Protein AF-A0A4U6X1Z4-F1 (afdb_monomer_lite)

InterPro domains:
  IPR036866 Ribonuclease Z/Hydroxyacylglutathione hydrolase-like [G3DSA:3.60.15.10] (1-78)
  IPR036866 Ribonuclease Z/Hydroxyacylglutathione hydrolase-like [G3DSA:3.60.15.10] (97-188)
  IPR036866 Ribonuclease Z/Hydroxyacylglutathione hydrolase-like [SSF56281] (19-186)
  IPR051682 Mitochondrial Persulfide Dioxygenase [PTHR43084] (18-61)

Organism: NCBI:txid1306861

Secondary structure (DSSP, 8-state):
-BS-EE--BTTTTB---HHHHHHHHHHHHTT----EEEESS--SSSEE-HHHHHHHHHHHTTT---EEEETTHHHHHHHHTTTSHHHHHHHHT--TT--SS-EE-S---PPTTPPP-SEE-HHHHHHH-TTTTT-SSHHHHHHHHHHHHHTPPPPTTHHHHHHHHTTTTPPPPP-TTS------PPPP-SS--

pLDDT: mean 80.32, std 16.89, range [33.34, 96.69]

Radius of gyration: 20.0 Å; chains: 1; bounding box: 52×50×50 Å

Sequence (193 aa):
MLDSVLDFDPAASAIPKQTGDDLLEVIWKMGYRVVSILETHVHADHLTAAKYLQSRLREAQAGATLDICIGGRIKLLFICRRATLLAIWANVFAGDSLFDHDDRTGHNYPPAGRGPVAATDIARQKTENKHLAQSATEDDFVKWREGRGSGLGEPRFMHWALQFNIRAGNMLGLNKNRHRLLHVPVRISGATW

Structure (mmCIF, N/CA/C/O backbone):
data_AF-A0A4U6X1Z4-F1
#
_entry.id   AF-A0A4U6X1Z4-F1
#
loop_
_atom_site.group_PDB
_atom_site.id
_atom_site.type_symbol
_atom_site.label_atom_id
_atom_site.label_alt_id
_atom_site.label_comp_id
_atom_site.label_asym_id
_atom_site.label_entity_id
_atom_site.label_seq_id
_atom_site.pdbx_PDB_ins_code
_atom_site.Cartn_x
_atom_site.Cartn_y
_atom_site.Cartn_z
_atom_site.occupancy
_atom_site.B_iso_or_equiv
_atom_site.auth_seq_id
_atom_site.auth_comp_id
_atom_site.auth_asym_id
_atom_site.auth_atom_id
_atom_site.pdbx_PDB_model_num
ATOM 1 N N . MET A 1 1 ? 3.771 8.778 6.659 1.00 84.19 1 MET A N 1
ATOM 2 C CA . MET A 1 1 ? 3.978 7.356 6.294 1.00 84.19 1 MET A CA 1
ATOM 3 C C . MET A 1 1 ? 3.763 7.200 4.802 1.00 84.19 1 MET A C 1
ATOM 5 O O . MET A 1 1 ? 3.009 8.003 4.264 1.00 84.19 1 MET A O 1
ATOM 9 N N . LEU A 1 2 ? 4.426 6.235 4.165 1.00 85.50 2 LEU A N 1
ATOM 10 C CA . LEU A 1 2 ? 4.375 5.996 2.719 1.00 85.50 2 LEU A CA 1
ATOM 11 C C . LEU A 1 2 ? 4.106 4.505 2.453 1.00 85.50 2 LEU A C 1
ATOM 13 O O . LEU A 1 2 ? 4.717 3.695 3.147 1.00 85.50 2 LEU A O 1
ATOM 17 N N . ASP A 1 3 ? 3.225 4.182 1.501 1.00 88.00 3 ASP A N 1
ATOM 18 C CA . ASP A 1 3 ? 2.965 2.835 0.944 1.00 88.00 3 ASP A CA 1
ATOM 19 C C . ASP A 1 3 ? 2.883 1.722 2.001 1.00 88.00 3 ASP A C 1
ATOM 21 O O . ASP A 1 3 ? 3.604 0.726 1.980 1.00 88.00 3 ASP A O 1
ATOM 25 N N . SER A 1 4 ? 2.028 1.937 3.001 1.00 93.31 4 SER A N 1
ATOM 26 C CA . SER A 1 4 ? 1.891 1.010 4.126 1.00 93.31 4 SER A CA 1
ATOM 27 C C . SER A 1 4 ? 1.131 -0.257 3.734 1.00 93.31 4 SER A C 1
ATOM 29 O O . SER A 1 4 ? 0.091 -0.167 3.086 1.00 93.31 4 SER A O 1
ATOM 31 N N . VAL A 1 5 ? 1.578 -1.421 4.209 1.00 94.56 5 VAL A N 1
ATOM 32 C CA . VAL A 1 5 ? 1.016 -2.730 3.840 1.00 94.56 5 VAL A CA 1
ATOM 33 C C . VAL A 1 5 ? 0.134 -3.301 4.948 1.00 94.56 5 VAL A C 1
ATOM 35 O O . VAL A 1 5 ? 0.478 -3.240 6.128 1.00 94.56 5 VAL A O 1
ATOM 38 N N . LEU A 1 6 ? -0.999 -3.879 4.553 1.00 94.44 6 LEU A N 1
ATOM 39 C CA . LEU A 1 6 ? -1.864 -4.712 5.379 1.00 94.44 6 LEU A CA 1
ATOM 40 C C . LEU A 1 6 ? -1.814 -6.157 4.877 1.00 94.44 6 LEU A C 1
ATOM 42 O O . LEU A 1 6 ? -1.870 -6.404 3.670 1.00 94.44 6 LEU A O 1
ATOM 46 N N . ASP A 1 7 ? -1.740 -7.104 5.808 1.00 94.69 7 ASP A N 1
ATOM 47 C CA . ASP A 1 7 ? -1.660 -8.523 5.475 1.00 94.69 7 ASP A CA 1
ATOM 48 C C . ASP A 1 7 ? -2.971 -9.018 4.857 1.00 94.69 7 ASP A C 1
ATOM 50 O O . ASP A 1 7 ? -4.066 -8.619 5.262 1.00 94.69 7 ASP A O 1
ATOM 54 N N . PHE A 1 8 ? -2.872 -9.937 3.897 1.00 93.88 8 PHE A N 1
ATOM 55 C CA . PHE A 1 8 ? -4.036 -10.567 3.289 1.00 93.88 8 PHE A CA 1
ATOM 56 C C . PHE A 1 8 ? -3.771 -12.038 2.992 1.00 93.88 8 PHE A C 1
ATOM 58 O O . PHE A 1 8 ? -2.839 -12.376 2.261 1.00 93.88 8 PHE A O 1
ATOM 65 N N . ASP A 1 9 ? -4.628 -12.901 3.534 1.00 93.56 9 ASP A N 1
ATOM 66 C CA . ASP A 1 9 ? -4.646 -14.328 3.238 1.00 93.56 9 ASP A CA 1
ATOM 67 C C . ASP A 1 9 ? -5.936 -14.676 2.474 1.00 93.56 9 ASP A C 1
ATOM 69 O O . ASP A 1 9 ? -7.012 -14.775 3.080 1.00 93.56 9 ASP A O 1
ATOM 73 N N . PRO A 1 10 ? -5.852 -14.882 1.144 1.00 90.38 10 PRO A N 1
ATOM 74 C CA . PRO A 1 10 ? -7.001 -15.287 0.344 1.00 90.38 10 PRO A CA 1
ATOM 75 C C . PRO A 1 10 ? -7.553 -16.665 0.727 1.00 90.38 10 PRO A C 1
ATOM 77 O O . PRO A 1 10 ? -8.751 -16.890 0.570 1.00 90.38 10 PRO A O 1
ATOM 80 N N . ALA A 1 11 ? -6.714 -17.585 1.216 1.00 91.50 11 ALA A N 1
ATOM 81 C CA . ALA A 1 11 ? -7.135 -18.942 1.560 1.00 91.50 11 ALA A CA 1
ATOM 82 C C . ALA A 1 11 ? -7.954 -18.952 2.855 1.00 91.50 11 ALA A C 1
ATOM 84 O O . ALA A 1 11 ? -8.993 -19.606 2.926 1.00 91.50 11 ALA A O 1
ATOM 85 N N . ALA A 1 12 ? -7.535 -18.166 3.848 1.00 93.12 12 ALA A N 1
ATOM 86 C CA . ALA A 1 12 ? -8.279 -17.984 5.093 1.00 93.12 12 ALA A CA 1
ATOM 87 C C . ALA A 1 12 ? -9.392 -16.922 4.998 1.00 93.12 12 ALA A C 1
ATOM 89 O O . ALA A 1 12 ? -10.147 -16.742 5.953 1.00 93.12 12 ALA A O 1
ATOM 90 N N . SER A 1 13 ? -9.496 -16.195 3.876 1.00 90.06 13 SER A N 1
ATOM 91 C CA . SER A 1 13 ? -10.362 -15.010 3.740 1.00 90.06 13 SER A CA 1
ATOM 92 C C . SER A 1 13 ? -10.152 -13.998 4.875 1.00 90.06 13 SER A C 1
ATOM 94 O O . SER A 1 13 ? -11.100 -13.404 5.395 1.00 90.06 13 SER A O 1
ATOM 96 N N . ALA A 1 14 ? -8.894 -13.816 5.276 1.00 92.44 14 ALA A N 1
ATOM 97 C CA . ALA A 1 14 ? -8.515 -13.048 6.450 1.00 92.44 14 ALA A CA 1
ATOM 98 C C . ALA A 1 14 ? -7.651 -11.841 6.077 1.00 92.44 14 ALA A C 1
ATOM 100 O O . ALA A 1 14 ? -6.864 -11.874 5.133 1.00 92.44 14 ALA A O 1
ATOM 101 N N . ILE A 1 15 ? -7.781 -10.781 6.874 1.00 93.50 15 ILE A N 1
ATOM 102 C CA . ILE A 1 15 ? -6.936 -9.584 6.810 1.00 93.50 15 ILE A CA 1
ATOM 103 C C . ILE A 1 15 ? -6.265 -9.432 8.184 1.00 93.50 15 ILE A C 1
ATOM 105 O O . ILE A 1 15 ? -6.808 -8.740 9.068 1.00 93.50 15 ILE A O 1
ATOM 109 N N . PRO A 1 16 ? -5.157 -10.158 8.430 1.00 95.56 16 PRO A N 1
ATOM 110 C CA . PRO A 1 16 ? -4.351 -9.959 9.625 1.00 95.56 16 PRO A CA 1
ATOM 111 C C . PRO A 1 16 ? -3.843 -8.514 9.706 1.00 95.56 16 PRO A C 1
ATOM 113 O O . PRO A 1 16 ? -3.826 -7.774 8.723 1.00 95.56 16 PRO A O 1
ATOM 116 N N . LYS A 1 17 ? -3.499 -8.085 10.918 1.00 95.00 17 LYS A N 1
ATOM 117 C CA . LYS A 1 17 ? -3.073 -6.706 11.200 1.00 95.00 17 LYS A CA 1
ATOM 118 C C . LYS A 1 17 ? -1.603 -6.605 11.602 1.00 95.00 17 LYS A C 1
ATOM 120 O O . LYS A 1 17 ? -1.151 -5.498 11.862 1.00 95.00 17 LYS A O 1
ATOM 125 N N . GLN A 1 18 ? -0.872 -7.720 11.590 1.00 95.75 18 GLN A N 1
ATOM 126 C CA . GLN A 1 18 ? 0.464 -7.824 12.170 1.00 95.75 18 GLN A CA 1
ATOM 127 C C . GLN A 1 18 ? 1.429 -6.808 11.557 1.00 95.75 18 GLN A C 1
ATOM 129 O O . GLN A 1 18 ? 1.979 -5.995 12.286 1.00 95.75 18 GLN A O 1
ATOM 134 N N . THR A 1 19 ? 1.538 -6.751 10.227 1.00 94.38 19 THR A N 1
ATOM 135 C CA . THR A 1 19 ? 2.434 -5.793 9.554 1.00 94.38 19 THR A CA 1
ATOM 136 C C . THR A 1 19 ? 2.070 -4.336 9.876 1.00 94.38 19 THR A C 1
ATOM 138 O O . THR A 1 19 ? 2.939 -3.473 10.021 1.00 94.38 19 THR A O 1
ATOM 141 N N . GLY A 1 20 ? 0.775 -4.040 10.023 1.00 94.50 20 GLY A N 1
ATOM 142 C CA . GLY A 1 20 ? 0.306 -2.717 10.432 1.00 94.50 20 GLY A CA 1
ATOM 143 C C . GLY A 1 20 ? 0.626 -2.399 11.895 1.00 94.50 20 GLY A C 1
ATOM 144 O O . GLY A 1 20 ? 0.958 -1.257 12.212 1.00 94.50 20 GLY A O 1
ATOM 145 N N . ASP A 1 21 ? 0.540 -3.397 12.772 1.00 96.31 21 ASP A N 1
ATOM 146 C CA . ASP A 1 21 ? 0.850 -3.284 14.198 1.00 96.31 21 ASP A CA 1
ATOM 147 C C . ASP A 1 21 ? 2.350 -3.108 14.441 1.00 96.31 21 ASP A C 1
ATOM 149 O O . ASP A 1 21 ? 2.733 -2.209 15.188 1.00 96.31 21 ASP A O 1
ATOM 153 N N . ASP A 1 22 ? 3.196 -3.855 13.732 1.00 96.12 22 ASP A N 1
ATOM 154 C CA . ASP A 1 22 ? 4.656 -3.724 13.792 1.00 96.12 22 ASP A CA 1
ATOM 155 C C . ASP A 1 22 ? 5.092 -2.291 13.431 1.00 96.12 22 ASP A C 1
ATOM 157 O O . ASP A 1 22 ? 5.972 -1.689 14.051 1.00 96.12 22 ASP A O 1
ATOM 161 N N . LEU A 1 23 ? 4.424 -1.691 12.443 1.00 94.19 23 LEU A N 1
ATOM 162 C CA . LEU A 1 23 ? 4.692 -0.320 12.027 1.00 94.19 23 LEU A CA 1
ATOM 163 C C . LEU A 1 23 ? 4.242 0.713 13.074 1.00 94.19 23 LEU A C 1
ATOM 165 O O . LEU A 1 23 ? 4.932 1.715 13.285 1.00 94.19 23 LEU A O 1
ATOM 169 N N . LEU A 1 24 ? 3.113 0.476 13.749 1.00 95.00 24 LEU A N 1
ATOM 170 C CA . LEU A 1 24 ? 2.674 1.295 14.884 1.00 95.00 24 LEU A CA 1
ATOM 171 C C . LEU A 1 24 ? 3.643 1.185 16.062 1.00 95.00 24 LEU A C 1
ATOM 173 O O . LEU A 1 24 ? 3.958 2.204 16.676 1.00 95.00 24 LEU A O 1
ATOM 177 N N . GLU A 1 25 ? 4.165 -0.010 16.337 1.00 95.75 25 GLU A N 1
ATOM 178 C CA . GLU A 1 25 ? 5.156 -0.230 17.388 1.00 95.75 25 GLU A CA 1
ATOM 179 C C . GLU A 1 25 ? 6.412 0.609 17.144 1.00 95.75 25 GLU A C 1
ATOM 181 O O . GLU A 1 25 ? 6.871 1.308 18.049 1.00 95.75 25 GLU A O 1
ATOM 186 N N . VAL A 1 26 ? 6.927 0.626 15.910 1.00 94.25 26 VAL A N 1
ATOM 187 C CA . VAL A 1 26 ? 8.063 1.484 15.541 1.00 94.25 26 VAL A CA 1
ATOM 188 C C . VAL A 1 26 ? 7.739 2.960 15.776 1.00 94.25 26 VAL A C 1
ATOM 190 O O . VAL A 1 26 ? 8.551 3.679 16.358 1.00 94.25 26 VAL A O 1
ATOM 193 N N . ILE A 1 27 ? 6.556 3.422 15.361 1.00 92.12 27 ILE A N 1
ATOM 194 C CA . ILE A 1 27 ? 6.124 4.817 15.547 1.00 92.12 27 ILE A CA 1
ATOM 195 C C . ILE A 1 27 ? 6.109 5.188 17.032 1.00 92.12 27 ILE A C 1
ATOM 197 O O . ILE A 1 27 ? 6.646 6.232 17.406 1.00 92.12 27 ILE A O 1
ATOM 201 N N . TRP A 1 28 ? 5.529 4.338 17.879 1.00 93.00 28 TRP A N 1
ATOM 202 C CA . TRP A 1 28 ? 5.437 4.583 19.316 1.00 93.00 28 TRP A CA 1
ATOM 203 C C . TRP A 1 28 ? 6.798 4.519 19.999 1.00 93.00 28 TRP A C 1
ATOM 205 O O . TRP A 1 28 ? 7.141 5.429 20.752 1.00 93.00 28 TRP A O 1
ATOM 215 N N . LYS A 1 29 ? 7.601 3.496 19.694 1.00 95.06 29 LYS A N 1
ATOM 216 C CA . LYS A 1 29 ? 8.941 3.307 20.260 1.00 95.06 29 LYS A CA 1
ATOM 217 C C . LYS A 1 29 ? 9.864 4.481 19.953 1.00 95.06 29 LYS A C 1
ATOM 219 O O . LYS A 1 29 ? 10.665 4.869 20.797 1.00 95.06 29 LYS A O 1
ATOM 224 N N . MET A 1 30 ? 9.742 5.052 18.758 1.00 93.69 30 MET A N 1
ATOM 225 C CA . MET A 1 30 ? 10.545 6.198 18.332 1.00 93.69 30 MET A CA 1
ATOM 226 C C . MET A 1 30 ? 9.933 7.553 18.724 1.00 93.69 30 MET A C 1
ATOM 228 O O . MET A 1 30 ? 10.531 8.592 18.450 1.00 93.69 30 MET A O 1
ATOM 232 N N . GLY A 1 31 ? 8.744 7.573 19.338 1.00 90.56 31 GLY A N 1
ATOM 233 C CA . GLY A 1 31 ? 8.047 8.808 19.706 1.00 90.56 31 GLY A CA 1
ATOM 234 C C . GLY A 1 31 ? 7.634 9.660 18.501 1.00 90.56 31 GLY A C 1
ATOM 235 O O . GLY A 1 31 ? 7.547 10.886 18.600 1.00 90.56 31 GLY A O 1
ATOM 236 N N . TYR A 1 32 ? 7.411 9.042 17.339 1.00 90.38 32 TYR A N 1
ATOM 237 C CA . TYR A 1 32 ? 7.075 9.768 16.121 1.00 90.38 32 TYR A CA 1
ATOM 238 C C . TYR A 1 32 ? 5.622 10.224 16.116 1.00 90.38 32 TYR A C 1
ATOM 240 O O . TYR A 1 32 ? 4.695 9.457 16.368 1.00 90.38 32 TYR A O 1
ATOM 248 N N . ARG A 1 33 ? 5.416 11.484 15.723 1.00 90.12 33 ARG A N 1
ATOM 249 C CA . ARG A 1 33 ? 4.089 12.012 15.415 1.00 90.12 33 ARG A CA 1
ATOM 250 C C . ARG A 1 33 ? 3.837 11.922 13.919 1.00 90.12 33 ARG A C 1
ATOM 252 O O . ARG A 1 33 ? 4.435 12.656 13.130 1.00 90.12 33 ARG A O 1
ATOM 259 N N . VAL A 1 34 ? 2.911 11.059 13.522 1.00 90.31 34 VAL A N 1
ATOM 260 C CA . VAL A 1 34 ? 2.486 10.958 12.126 1.00 90.31 34 VAL A CA 1
ATOM 261 C C . VAL A 1 34 ? 1.571 12.135 11.804 1.00 90.31 34 VAL A C 1
ATOM 263 O O . VAL A 1 34 ? 0.624 12.421 12.535 1.00 90.31 34 VAL A O 1
ATOM 266 N N . VAL A 1 35 ? 1.857 12.829 10.703 1.00 88.69 35 VAL A N 1
ATOM 267 C CA . VAL A 1 35 ? 1.080 13.997 10.243 1.00 88.69 35 VAL A CA 1
ATOM 268 C C . VAL A 1 35 ? 0.284 13.732 8.967 1.00 88.69 35 VAL A C 1
ATOM 270 O O . VAL A 1 35 ? -0.671 14.450 8.683 1.00 88.69 35 VAL A O 1
ATOM 273 N N . SER A 1 36 ? 0.669 12.708 8.205 1.00 87.56 36 SER A N 1
ATOM 274 C CA . SER A 1 36 ? 0.038 12.317 6.945 1.00 87.56 36 SER A CA 1
ATOM 275 C C . SER A 1 36 ? 0.332 10.855 6.601 1.00 87.56 36 SER A C 1
ATOM 277 O O . SER A 1 36 ? 1.367 10.291 6.991 1.00 87.56 36 SER A O 1
ATOM 279 N N . ILE A 1 37 ? -0.585 10.255 5.845 1.00 90.69 37 ILE A N 1
ATOM 280 C CA . ILE A 1 37 ? -0.455 8.923 5.253 1.00 90.69 37 ILE A CA 1
ATOM 281 C C . ILE A 1 37 ? -0.516 9.095 3.734 1.00 90.69 37 ILE A C 1
ATOM 283 O O . ILE A 1 37 ? -1.457 9.687 3.205 1.00 90.69 37 ILE A O 1
ATOM 287 N N . LEU A 1 38 ? 0.522 8.642 3.043 1.00 87.94 38 LEU A N 1
ATOM 288 C CA . LEU A 1 38 ? 0.726 8.863 1.618 1.00 87.94 38 LEU A CA 1
ATOM 289 C C . LEU A 1 38 ? 0.796 7.509 0.908 1.00 87.94 38 LEU A C 1
ATOM 291 O O . LEU A 1 38 ? 1.489 6.611 1.366 1.00 87.94 38 LEU A O 1
ATOM 295 N N . GLU A 1 39 ? 0.104 7.396 -0.214 1.00 85.44 39 GLU A N 1
ATOM 296 C CA . GLU A 1 39 ? 0.114 6.243 -1.110 1.00 85.44 39 GLU A CA 1
ATOM 297 C C . GLU A 1 39 ? 0.578 6.732 -2.482 1.00 85.44 39 GLU A C 1
ATOM 299 O O . GLU A 1 39 ? -0.081 7.571 -3.109 1.00 85.44 39 GLU A O 1
ATOM 304 N N . THR A 1 40 ? 1.731 6.263 -2.949 1.00 81.69 40 THR A N 1
ATOM 305 C CA . THR A 1 40 ? 2.339 6.709 -4.211 1.00 81.69 40 THR A CA 1
ATOM 306 C C . THR A 1 40 ? 1.403 6.476 -5.391 1.00 81.69 40 THR A C 1
ATOM 308 O O . THR A 1 40 ? 1.328 7.307 -6.296 1.00 81.69 40 THR A O 1
ATOM 311 N N . HIS A 1 41 ? 0.633 5.390 -5.354 1.00 84.38 41 HIS A N 1
ATOM 312 C CA . HIS A 1 41 ? -0.388 5.040 -6.330 1.00 84.38 41 HIS A CA 1
ATOM 313 C C . HIS A 1 41 ? -1.423 4.084 -5.717 1.00 84.38 41 HIS A C 1
ATOM 315 O O . HIS A 1 41 ? -1.381 3.764 -4.532 1.00 84.38 41 HIS A O 1
ATOM 321 N N . VAL A 1 42 ? -2.404 3.661 -6.516 1.00 89.25 42 VAL A N 1
ATOM 322 C CA . VAL A 1 42 ? -3.298 2.566 -6.124 1.00 89.25 42 VAL A CA 1
ATOM 323 C C . VAL A 1 42 ? -2.568 1.252 -6.386 1.00 89.25 42 VAL A C 1
ATOM 325 O O . VAL A 1 42 ? -2.403 0.867 -7.542 1.00 89.25 42 VAL A O 1
ATOM 328 N N . HIS A 1 43 ? -2.156 0.572 -5.320 1.00 91.31 43 HIS A N 1
ATOM 329 C CA . HIS A 1 43 ? -1.418 -0.689 -5.416 1.00 91.31 43 HIS A CA 1
ATOM 330 C C . HIS A 1 43 ? -2.308 -1.833 -5.914 1.00 91.31 43 HIS A C 1
ATOM 332 O O . HIS A 1 43 ? -3.483 -1.928 -5.542 1.00 91.31 43 HIS A O 1
ATOM 338 N N . ALA A 1 44 ? -1.751 -2.709 -6.749 1.00 90.62 44 ALA A N 1
ATOM 339 C CA . ALA A 1 44 ? -2.427 -3.897 -7.290 1.00 90.62 44 ALA A CA 1
ATOM 340 C C . ALA A 1 44 ? -1.882 -5.207 -6.692 1.00 90.62 44 ALA A C 1
ATOM 342 O O . ALA A 1 44 ? -2.393 -6.294 -6.939 1.00 90.62 44 ALA A O 1
ATOM 343 N N . ASP A 1 45 ? -0.821 -5.116 -5.914 1.00 90.50 45 ASP A N 1
ATOM 344 C CA . ASP A 1 45 ? 0.004 -6.225 -5.456 1.00 90.50 45 ASP A CA 1
ATOM 345 C C . ASP A 1 45 ? -0.095 -6.446 -3.940 1.00 90.50 45 ASP A C 1
ATOM 347 O O . ASP A 1 45 ? 0.318 -7.500 -3.473 1.00 90.50 45 ASP A O 1
ATOM 351 N N . HIS A 1 46 ? -0.679 -5.510 -3.185 1.00 93.38 46 HIS A N 1
ATOM 352 C CA . HIS A 1 46 ? -0.930 -5.625 -1.746 1.00 93.38 46 HIS A CA 1
ATOM 353 C C . HIS A 1 46 ? -2.132 -4.773 -1.311 1.00 93.38 46 HIS A C 1
ATOM 355 O O . HIS A 1 46 ? -2.605 -3.919 -2.060 1.00 93.38 46 HIS A O 1
ATOM 361 N N . LEU A 1 47 ? -2.645 -4.988 -0.096 1.00 95.44 47 LEU A N 1
ATOM 362 C CA . LEU A 1 47 ? -3.673 -4.130 0.505 1.00 95.44 47 LEU A CA 1
ATOM 363 C C . LEU A 1 47 ? -3.003 -2.997 1.290 1.00 95.44 47 LEU A C 1
ATOM 365 O O . LEU A 1 47 ? -2.095 -3.253 2.073 1.00 95.44 47 LEU A O 1
ATOM 369 N N . THR A 1 48 ? -3.469 -1.756 1.133 1.00 96.00 48 THR A N 1
ATOM 370 C CA . THR A 1 48 ? -2.948 -0.621 1.915 1.00 96.00 48 THR A CA 1
ATOM 371 C C . THR A 1 48 ? -3.379 -0.682 3.385 1.00 96.00 48 THR A C 1
ATOM 373 O O . THR A 1 48 ? -4.558 -0.848 3.690 1.00 96.00 48 THR A O 1
ATOM 376 N N . ALA A 1 49 ? -2.472 -0.437 4.330 1.00 96.69 49 ALA A N 1
ATOM 377 C CA . ALA A 1 49 ? -2.825 -0.250 5.742 1.00 96.69 49 ALA A CA 1
ATOM 378 C C . ALA A 1 49 ? -3.305 1.175 6.078 1.00 96.69 49 ALA A C 1
ATOM 380 O O . ALA A 1 49 ? -3.608 1.457 7.242 1.00 96.69 49 ALA A O 1
ATOM 381 N N . ALA A 1 50 ? -3.435 2.076 5.097 1.00 95.31 50 ALA A N 1
ATOM 382 C CA . ALA A 1 50 ? -3.672 3.499 5.331 1.00 95.31 50 ALA A CA 1
ATOM 383 C C . ALA A 1 50 ? -4.860 3.782 6.257 1.00 95.31 50 ALA A C 1
ATOM 385 O O . ALA A 1 50 ? -4.738 4.539 7.222 1.00 95.31 50 ALA A O 1
ATOM 386 N N . LYS A 1 51 ? -6.018 3.158 6.003 1.00 95.25 51 LYS A N 1
ATOM 387 C CA . LYS A 1 51 ? -7.211 3.378 6.831 1.00 95.25 51 LYS A CA 1
ATOM 388 C C . LYS A 1 51 ? -7.080 2.784 8.229 1.00 95.25 51 LYS A C 1
ATOM 390 O O . LYS A 1 51 ? -7.543 3.399 9.191 1.00 95.25 51 LYS A O 1
ATOM 395 N N . TYR A 1 52 ? -6.463 1.607 8.330 1.00 95.62 52 TYR A N 1
ATOM 396 C CA . TYR A 1 52 ? -6.200 0.944 9.604 1.00 95.62 52 TYR A CA 1
ATOM 397 C C . TYR A 1 52 ? -5.335 1.841 10.494 1.00 95.62 52 TYR A C 1
ATOM 399 O O . TYR A 1 52 ? -5.759 2.247 11.576 1.00 95.62 52 TYR A O 1
ATOM 407 N N . LEU A 1 53 ? -4.183 2.258 9.971 1.00 95.00 53 LEU A N 1
ATOM 408 C CA . LEU A 1 53 ? -3.242 3.143 10.648 1.00 95.00 53 LEU A CA 1
ATOM 409 C C . LEU A 1 53 ? -3.873 4.492 10.986 1.00 95.00 53 LEU A C 1
ATOM 411 O O . LEU A 1 53 ? -3.705 4.978 12.099 1.00 95.00 53 LEU A O 1
ATOM 415 N N . GLN A 1 54 ? -4.657 5.078 10.074 1.00 94.69 54 GLN A N 1
ATOM 416 C CA . GLN A 1 54 ? -5.377 6.325 10.338 1.00 94.69 54 GLN A CA 1
ATOM 417 C C . GLN A 1 54 ? -6.271 6.212 11.580 1.00 94.69 54 GLN A C 1
ATOM 419 O O . GLN A 1 54 ? -6.305 7.147 12.377 1.00 94.69 54 GLN A O 1
ATOM 424 N N . SER A 1 55 ? -6.994 5.098 11.747 1.00 93.38 55 SER A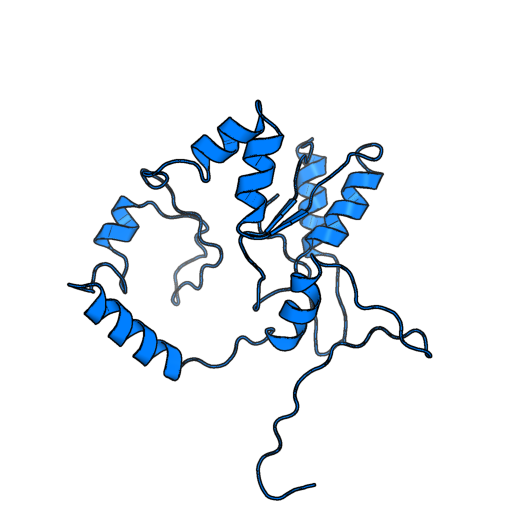 N 1
ATOM 425 C CA . SER A 1 55 ? -7.855 4.878 12.917 1.00 93.38 55 SER A CA 1
ATOM 426 C C . SER A 1 55 ? -7.033 4.799 14.201 1.00 93.38 55 SER A C 1
ATOM 428 O O . SER A 1 55 ? -7.275 5.553 15.141 1.00 93.38 55 SER A O 1
ATOM 430 N N . ARG A 1 56 ? -6.000 3.950 14.208 1.00 94.88 56 ARG A N 1
ATOM 431 C CA . ARG A 1 56 ? -5.151 3.709 15.384 1.00 94.88 56 ARG A CA 1
ATOM 432 C C . ARG A 1 56 ? -4.370 4.954 15.801 1.00 94.88 56 ARG A C 1
ATOM 434 O O . ARG A 1 56 ? -4.286 5.280 16.980 1.00 94.88 56 ARG A O 1
ATOM 441 N N . LEU A 1 57 ? -3.851 5.703 14.833 1.00 93.62 57 LEU A N 1
ATOM 442 C CA . LEU A 1 57 ? -3.137 6.953 15.086 1.00 93.62 57 LEU A CA 1
ATOM 443 C C . LEU A 1 57 ? -4.079 8.084 15.519 1.00 93.62 57 LEU A C 1
ATOM 445 O O . LEU A 1 57 ? -3.660 8.941 16.288 1.00 93.62 57 LEU A O 1
ATOM 449 N N . ARG A 1 58 ? -5.343 8.110 15.073 1.00 92.12 58 ARG A N 1
ATOM 450 C CA . ARG A 1 58 ? -6.341 9.066 15.592 1.00 92.12 58 ARG A CA 1
ATOM 451 C C . ARG A 1 58 ? -6.644 8.813 17.062 1.00 92.12 58 ARG A C 1
ATOM 453 O O . ARG A 1 58 ? -6.720 9.773 17.821 1.00 92.12 58 ARG A O 1
ATOM 460 N N . GLU A 1 59 ? -6.780 7.550 17.452 1.00 90.50 59 GLU A N 1
ATOM 461 C CA . GLU A 1 59 ? -6.956 7.153 18.853 1.00 90.50 59 GLU A CA 1
ATOM 462 C C . GLU A 1 59 ? -5.736 7.558 19.695 1.00 90.50 59 GLU A C 1
ATOM 464 O O . GLU A 1 59 ? -5.888 8.197 20.732 1.00 90.50 59 GLU A O 1
ATOM 469 N N . ALA A 1 60 ? -4.522 7.267 19.215 1.00 89.25 60 ALA A N 1
ATOM 470 C CA . ALA A 1 60 ? -3.286 7.533 19.953 1.00 89.25 60 ALA A CA 1
ATOM 471 C C . ALA A 1 60 ? -2.874 9.019 19.991 1.00 89.25 60 ALA A C 1
ATOM 473 O O . ALA A 1 60 ? -2.287 9.473 20.968 1.00 89.25 60 ALA A O 1
ATOM 474 N N . GLN A 1 61 ? -3.162 9.795 18.941 1.00 90.88 61 GLN A N 1
ATOM 475 C CA . GLN A 1 61 ? -2.735 11.196 18.799 1.00 90.88 61 GLN A CA 1
ATOM 476 C C . GLN A 1 61 ? -3.881 12.193 19.049 1.00 90.88 61 GLN A C 1
ATOM 478 O O . GLN A 1 61 ? -3.991 13.197 18.341 1.00 90.88 61 GLN A O 1
ATOM 483 N N . ALA A 1 62 ? -4.755 11.905 20.020 1.00 84.94 62 ALA A N 1
ATOM 484 C CA . ALA A 1 62 ? -5.827 12.797 20.480 1.00 84.94 62 ALA A CA 1
ATOM 485 C C . ALA A 1 62 ? -6.729 13.358 19.356 1.00 84.94 62 ALA A C 1
ATOM 487 O O . ALA A 1 62 ? -7.058 14.542 19.324 1.00 84.94 62 ALA A O 1
ATOM 488 N N . GLY A 1 63 ? -7.123 12.513 18.400 1.00 75.50 63 GLY A N 1
ATOM 489 C CA . GLY A 1 63 ? -8.058 12.888 17.337 1.00 75.50 63 GLY A CA 1
ATOM 490 C C . GLY A 1 63 ? -7.445 13.671 16.173 1.00 75.50 6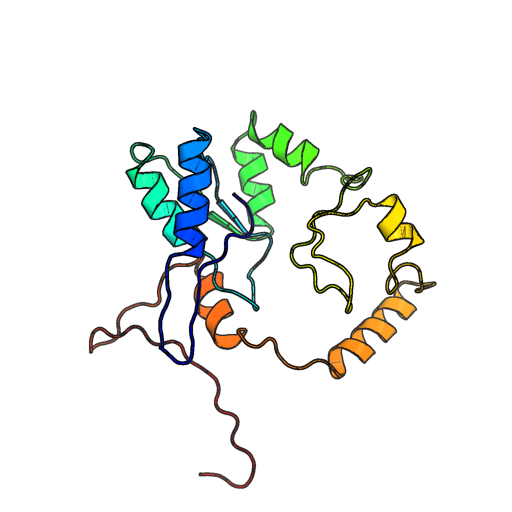3 GLY A C 1
ATOM 491 O O . GLY A 1 63 ? -8.189 14.256 15.386 1.00 75.50 63 GLY A O 1
ATOM 492 N N . ALA A 1 64 ? -6.114 13.669 16.024 1.00 78.50 64 ALA A N 1
ATOM 493 C CA . ALA A 1 64 ? -5.420 14.347 14.929 1.00 78.50 64 ALA A CA 1
ATOM 494 C C . ALA A 1 64 ? -6.052 14.074 13.546 1.00 78.50 64 ALA A C 1
ATOM 496 O O . ALA A 1 64 ? -6.302 12.929 13.153 1.00 78.50 64 ALA A O 1
ATOM 497 N N . THR A 1 65 ? -6.262 15.132 12.760 1.00 82.19 65 THR A N 1
ATOM 498 C CA . THR A 1 65 ? -6.722 15.027 11.372 1.00 82.19 65 THR A CA 1
ATOM 499 C C . THR A 1 65 ? -5.584 14.550 10.471 1.00 82.19 65 THR A C 1
ATOM 501 O O . THR A 1 65 ? -4.771 15.317 9.954 1.00 82.19 65 THR A O 1
ATOM 504 N N . LEU A 1 66 ? -5.522 13.229 10.323 1.00 87.38 66 LEU A N 1
ATOM 505 C CA . LEU A 1 66 ? -4.624 12.537 9.406 1.00 87.38 66 LEU A CA 1
ATOM 506 C C . LEU A 1 66 ? -5.287 12.413 8.038 1.00 87.38 66 LEU A C 1
ATOM 508 O O . LEU A 1 66 ? -6.317 11.742 7.919 1.00 87.38 66 LEU A O 1
ATOM 512 N N . ASP A 1 67 ? -4.681 13.027 7.031 1.00 88.50 67 ASP A N 1
ATOM 513 C CA . ASP A 1 67 ? -5.096 12.911 5.636 1.00 88.50 67 ASP A CA 1
ATOM 514 C C . ASP A 1 67 ? -4.485 11.650 5.005 1.00 88.50 67 ASP A C 1
ATOM 516 O O . ASP A 1 67 ? -3.324 11.322 5.273 1.00 88.50 67 ASP A O 1
ATOM 520 N N . ILE A 1 68 ? -5.275 10.954 4.177 1.00 89.00 68 ILE A N 1
ATOM 521 C CA . ILE A 1 68 ? -4.796 9.879 3.298 1.00 89.00 68 ILE A CA 1
ATOM 522 C C . ILE A 1 68 ? -4.766 10.432 1.875 1.00 89.00 68 ILE A C 1
ATOM 524 O O . ILE A 1 68 ? -5.811 10.792 1.326 1.00 89.00 68 ILE A O 1
ATOM 528 N N . CYS A 1 69 ? -3.580 10.493 1.277 1.00 86.69 69 CYS A N 1
ATOM 529 C CA . CYS A 1 69 ? -3.381 11.013 -0.074 1.00 86.69 69 CYS A CA 1
ATOM 530 C C . CYS A 1 69 ? -2.882 9.921 -1.005 1.00 86.69 69 CYS A C 1
ATOM 532 O O . CYS A 1 69 ? -1.916 9.250 -0.674 1.00 86.69 69 CYS A O 1
ATOM 534 N N . ILE A 1 70 ? -3.501 9.802 -2.180 1.00 82.19 70 ILE A N 1
ATOM 535 C CA . ILE A 1 70 ? -3.131 8.812 -3.196 1.00 82.19 70 ILE A CA 1
ATOM 536 C C . ILE A 1 70 ? -2.692 9.533 -4.473 1.00 82.19 70 ILE A C 1
ATOM 538 O O . ILE A 1 70 ? -3.404 10.425 -4.955 1.00 82.19 70 ILE A O 1
ATOM 542 N N . GLY A 1 71 ? -1.539 9.153 -5.026 1.00 80.19 71 GLY A N 1
ATOM 543 C CA . GLY A 1 71 ? -1.040 9.634 -6.315 1.00 80.19 71 GLY A CA 1
ATOM 544 C C . GLY A 1 71 ? -0.960 11.158 -6.398 1.00 80.19 71 GLY A C 1
ATOM 545 O O . GLY A 1 71 ? -0.418 11.820 -5.517 1.00 80.19 71 GLY A O 1
ATOM 546 N N . GLY A 1 72 ? -1.548 11.752 -7.442 1.00 70.06 72 GLY A N 1
ATOM 547 C CA . GLY A 1 72 ? -1.497 13.202 -7.685 1.00 70.06 72 GLY A CA 1
ATOM 548 C C . GLY A 1 72 ? -2.009 14.081 -6.530 1.00 70.06 72 GLY A C 1
ATOM 549 O O . GLY A 1 72 ? -1.591 15.232 -6.411 1.00 70.06 72 GLY A O 1
ATOM 550 N N . ARG A 1 73 ? -2.846 13.547 -5.624 1.00 66.44 73 ARG A N 1
ATOM 551 C CA . ARG A 1 73 ? -3.316 14.279 -4.428 1.00 66.44 73 ARG A CA 1
ATOM 552 C C . ARG A 1 73 ? -2.227 14.493 -3.382 1.00 66.44 73 ARG A C 1
ATOM 554 O O . ARG A 1 73 ? -2.364 15.385 -2.549 1.00 66.44 73 ARG A O 1
ATOM 561 N N . ILE A 1 74 ? -1.137 13.729 -3.448 1.00 65.06 74 ILE A N 1
ATOM 562 C CA . ILE A 1 74 ? 0.061 13.975 -2.648 1.00 65.06 74 ILE A CA 1
ATOM 563 C C . ILE A 1 74 ? 0.567 15.398 -2.926 1.00 65.06 74 ILE A C 1
ATOM 565 O O . ILE A 1 74 ? 0.723 16.173 -1.986 1.00 65.06 74 ILE A O 1
ATOM 569 N N . LYS A 1 75 ? 0.699 15.789 -4.205 1.00 62.03 75 LYS A N 1
ATOM 570 C CA . LYS A 1 75 ? 1.148 17.137 -4.609 1.00 62.03 75 LYS A CA 1
ATOM 571 C C . LYS A 1 75 ? 0.249 18.245 -4.036 1.00 62.03 75 LYS A C 1
ATOM 573 O O . LYS A 1 75 ? 0.747 19.269 -3.581 1.00 62.03 75 LYS A O 1
ATOM 578 N N . LEU A 1 76 ? -1.067 18.022 -3.985 1.00 57.84 76 LEU A N 1
ATOM 579 C CA . LEU A 1 76 ? -2.032 18.988 -3.441 1.00 57.84 76 LEU A CA 1
ATOM 580 C C . LEU A 1 76 ? -1.901 19.176 -1.923 1.00 57.84 76 LEU A C 1
ATOM 582 O O . LEU A 1 76 ? -1.954 20.306 -1.442 1.00 57.84 76 LEU A O 1
ATOM 586 N N . LEU A 1 77 ? -1.679 18.098 -1.164 1.00 57.25 77 LEU A N 1
ATOM 587 C CA . LEU A 1 77 ? -1.473 18.191 0.287 1.00 57.25 77 LEU A CA 1
ATOM 588 C C . LEU A 1 77 ? -0.243 19.045 0.634 1.00 57.25 77 LEU A C 1
ATOM 590 O O . LEU A 1 77 ? -0.261 19.808 1.602 1.00 57.25 77 LEU A O 1
ATOM 594 N N . PHE A 1 78 ? 0.802 18.957 -0.188 1.00 57.09 78 PHE A N 1
ATOM 595 C CA . PHE A 1 78 ? 2.011 19.763 -0.042 1.00 57.09 78 PHE A CA 1
ATOM 596 C C . PHE A 1 78 ? 1.772 21.252 -0.321 1.00 57.09 78 PHE A C 1
ATOM 598 O O . PHE A 1 78 ? 2.253 22.092 0.440 1.00 57.09 78 PHE A O 1
ATOM 605 N N . ILE A 1 79 ? 0.963 21.583 -1.333 1.00 55.44 79 ILE A N 1
ATOM 606 C CA . ILE A 1 79 ? 0.573 22.968 -1.646 1.00 55.44 79 ILE A CA 1
ATOM 607 C C . ILE A 1 79 ? -0.274 23.571 -0.511 1.00 55.44 79 ILE A C 1
ATOM 609 O O . ILE A 1 79 ? -0.054 24.714 -0.107 1.00 55.44 79 ILE A O 1
ATOM 613 N N . CYS A 1 80 ? -1.210 22.804 0.055 1.00 52.47 80 CYS A N 1
ATOM 614 C CA . CYS A 1 80 ? -2.158 23.309 1.052 1.00 52.47 80 CYS A CA 1
ATOM 615 C C . CYS A 1 80 ? -1.583 23.476 2.475 1.00 52.47 80 CYS A C 1
ATOM 617 O O . CYS A 1 80 ? -2.125 24.271 3.238 1.00 52.47 80 CYS A O 1
ATOM 619 N N . ARG A 1 81 ? -0.502 22.773 2.863 1.00 57.69 81 ARG A N 1
ATOM 620 C CA . ARG A 1 81 ? 0.066 22.820 4.240 1.00 57.69 81 ARG A CA 1
ATOM 621 C C . ARG A 1 81 ? 1.339 23.687 4.413 1.00 57.69 81 ARG A C 1
ATOM 623 O O . ARG A 1 81 ? 1.987 23.621 5.455 1.00 57.69 81 ARG A O 1
ATOM 630 N N . ARG A 1 82 ? 1.679 24.488 3.395 1.00 50.81 82 ARG A N 1
ATOM 631 C CA . ARG A 1 82 ? 2.569 25.678 3.275 1.00 50.81 82 ARG A CA 1
ATOM 632 C C . ARG A 1 82 ? 3.783 25.981 4.196 1.00 50.81 82 ARG A C 1
ATOM 634 O O . ARG A 1 82 ? 4.351 27.048 4.007 1.00 50.81 82 ARG A O 1
ATOM 641 N N . ALA A 1 83 ? 4.277 25.128 5.099 1.00 46.59 83 ALA A N 1
ATOM 642 C CA . ALA A 1 83 ? 5.552 25.431 5.793 1.00 46.59 83 ALA A CA 1
ATOM 643 C C . ALA A 1 83 ? 6.437 24.221 6.141 1.00 46.59 83 ALA A C 1
ATOM 645 O O . ALA A 1 83 ? 7.621 24.227 5.831 1.00 46.59 83 ALA A O 1
ATOM 646 N N . THR A 1 84 ? 5.901 23.155 6.740 1.00 46.47 84 THR A N 1
ATOM 647 C CA . THR A 1 84 ? 6.731 22.029 7.237 1.00 46.47 84 THR A CA 1
ATOM 648 C C . THR A 1 84 ? 6.828 20.861 6.255 1.00 46.47 84 THR A C 1
ATOM 650 O O . THR A 1 84 ? 7.829 20.156 6.205 1.00 46.47 84 THR A O 1
ATOM 653 N N . LEU A 1 85 ? 5.794 20.663 5.436 1.00 45.16 85 LEU A N 1
ATOM 654 C CA . LEU A 1 85 ? 5.738 19.587 4.444 1.00 45.16 85 LEU A CA 1
ATOM 655 C C . LEU A 1 85 ? 6.449 19.958 3.134 1.00 45.16 85 LEU A C 1
ATOM 657 O O . LEU A 1 85 ? 6.871 19.060 2.415 1.00 45.16 85 LEU A O 1
ATOM 661 N N . LEU A 1 86 ? 6.655 21.251 2.855 1.00 41.59 86 LEU A N 1
ATOM 662 C CA . LEU A 1 86 ? 7.390 21.707 1.671 1.00 41.59 86 LEU A CA 1
ATOM 663 C C . LEU A 1 86 ? 8.857 21.252 1.697 1.00 41.59 86 LEU A C 1
ATOM 665 O O . LEU A 1 86 ? 9.401 20.976 0.643 1.00 41.59 86 LEU A O 1
ATOM 669 N N . ALA A 1 87 ? 9.471 21.098 2.878 1.00 42.25 87 ALA A N 1
ATOM 670 C CA . ALA A 1 87 ? 10.824 20.551 3.028 1.00 42.25 87 ALA A CA 1
ATOM 671 C C . ALA A 1 87 ? 10.881 19.028 2.793 1.00 42.25 87 ALA A C 1
ATOM 673 O O . ALA A 1 87 ? 11.867 18.515 2.275 1.00 42.25 87 ALA A O 1
ATOM 674 N N . ILE A 1 88 ? 9.813 18.296 3.132 1.00 47.84 88 ILE A N 1
ATOM 675 C CA . ILE A 1 88 ? 9.685 16.865 2.812 1.00 47.84 88 ILE A CA 1
ATOM 676 C C . ILE A 1 88 ? 9.394 16.698 1.317 1.00 47.84 88 ILE A C 1
ATOM 678 O O . ILE A 1 88 ? 9.965 15.822 0.691 1.00 47.84 88 ILE A O 1
ATOM 682 N N . TRP A 1 89 ? 8.583 17.569 0.706 1.00 41.66 89 TRP A N 1
ATOM 683 C CA . TRP A 1 89 ? 8.429 17.619 -0.752 1.00 41.66 89 TRP A CA 1
ATOM 684 C C . TRP A 1 89 ? 9.764 17.995 -1.417 1.00 41.66 89 TRP A C 1
ATOM 686 O O . TRP A 1 89 ? 10.204 17.275 -2.295 1.00 41.66 89 TRP A O 1
ATOM 696 N N . ALA A 1 90 ? 10.475 19.026 -0.954 1.00 43.03 90 ALA A N 1
ATOM 697 C CA . ALA A 1 90 ? 11.799 19.432 -1.452 1.00 43.03 90 ALA A CA 1
ATOM 698 C C . ALA A 1 90 ? 12.838 18.308 -1.432 1.00 43.03 90 ALA A C 1
ATOM 700 O O . ALA A 1 90 ? 13.639 18.218 -2.353 1.00 43.03 90 ALA A O 1
ATOM 701 N N . ASN A 1 91 ? 12.780 17.424 -0.433 1.00 42.44 91 ASN A N 1
ATOM 702 C CA . ASN A 1 91 ? 13.696 16.291 -0.317 1.00 42.44 91 ASN A CA 1
ATOM 703 C C . ASN A 1 91 ? 13.159 14.970 -0.905 1.00 42.44 91 ASN A C 1
ATOM 705 O O . ASN A 1 91 ? 13.947 14.050 -1.081 1.00 42.44 91 ASN A O 1
ATOM 709 N N . VAL A 1 92 ? 11.849 14.836 -1.180 1.00 45.94 92 VAL A N 1
ATOM 710 C CA . VAL A 1 92 ? 11.221 13.558 -1.601 1.00 45.94 92 VAL A CA 1
ATOM 711 C C . VAL A 1 92 ? 10.442 13.638 -2.934 1.00 45.94 92 VAL A C 1
ATOM 713 O O . VAL A 1 92 ? 10.288 12.615 -3.586 1.00 45.94 92 VAL A O 1
ATOM 716 N N . PHE A 1 93 ? 9.963 14.806 -3.392 1.00 43.19 93 PHE A N 1
ATOM 717 C CA . PHE A 1 93 ? 9.080 14.927 -4.577 1.00 43.19 93 PHE A CA 1
ATOM 718 C C . PHE A 1 93 ? 9.061 16.278 -5.386 1.00 43.19 93 PHE A C 1
ATOM 720 O O . PHE A 1 93 ? 8.357 16.331 -6.392 1.00 43.19 93 PHE A O 1
ATOM 727 N N . ALA A 1 94 ? 9.762 17.359 -4.993 1.00 37.91 94 ALA A N 1
ATOM 728 C CA . ALA A 1 94 ? 9.696 18.737 -5.534 1.00 37.91 94 ALA A CA 1
ATOM 729 C C . ALA A 1 94 ? 10.884 19.269 -6.360 1.00 37.91 94 ALA A C 1
ATOM 731 O O . ALA A 1 94 ? 11.060 20.484 -6.456 1.00 37.91 94 ALA A O 1
ATOM 732 N N . GLY A 1 95 ? 11.748 18.419 -6.882 1.00 33.34 95 GLY A N 1
ATOM 733 C CA . GLY A 1 95 ? 12.789 18.864 -7.798 1.00 33.34 95 GLY A CA 1
ATOM 734 C C . GLY A 1 95 ? 12.454 18.364 -9.187 1.00 33.34 95 GLY A C 1
ATOM 735 O O . GLY A 1 95 ? 12.309 17.157 -9.359 1.00 33.34 95 GLY A O 1
ATOM 736 N N . ASP A 1 96 ? 12.521 19.238 -10.187 1.00 34.44 96 ASP A N 1
ATOM 737 C CA . ASP A 1 96 ? 12.856 18.838 -11.566 1.00 34.44 96 ASP A CA 1
ATOM 738 C C . ASP A 1 96 ? 14.259 18.167 -11.654 1.00 34.44 96 ASP A C 1
ATOM 740 O O . ASP A 1 96 ? 14.783 17.895 -12.729 1.00 34.44 96 ASP A O 1
ATOM 744 N N . SER A 1 97 ? 14.862 17.860 -10.501 1.00 35.59 97 SER A N 1
ATOM 745 C CA . SER A 1 97 ? 16.091 17.111 -10.275 1.00 35.59 97 SER A CA 1
ATOM 746 C C . SER A 1 97 ? 16.043 16.290 -8.970 1.00 35.59 97 SER A C 1
ATOM 748 O O . SER A 1 97 ? 17.056 16.166 -8.282 1.00 35.59 97 SER A O 1
ATOM 750 N N . LEU A 1 98 ? 14.886 15.742 -8.561 1.00 37.38 98 LEU A N 1
ATOM 751 C CA . LEU A 1 98 ? 14.772 14.993 -7.293 1.00 37.38 98 LEU A CA 1
ATOM 752 C C . LEU A 1 98 ? 15.257 13.552 -7.391 1.00 37.38 98 LEU A C 1
ATOM 754 O O . LEU A 1 98 ? 14.544 12.577 -7.183 1.00 37.38 98 LEU A O 1
ATOM 758 N N . PHE A 1 99 ? 16.499 13.470 -7.810 1.00 39.06 99 PHE A N 1
ATOM 759 C CA . PHE A 1 99 ? 17.130 12.283 -8.295 1.00 39.06 99 PHE A CA 1
ATOM 760 C C . PHE A 1 99 ? 18.640 12.551 -8.386 1.00 39.06 99 PHE A C 1
ATOM 762 O O . PHE A 1 99 ? 19.274 12.163 -9.352 1.00 39.06 99 PHE A O 1
ATOM 769 N N . ASP A 1 100 ? 19.245 13.257 -7.432 1.00 37.31 100 ASP A N 1
ATOM 770 C CA . ASP A 1 100 ? 20.705 13.424 -7.471 1.00 37.31 100 ASP A CA 1
ATOM 771 C C . ASP A 1 100 ? 21.442 12.339 -6.679 1.00 37.31 100 ASP A C 1
ATOM 773 O O . ASP A 1 100 ? 22.559 11.994 -7.058 1.00 37.31 100 ASP A O 1
ATOM 777 N N . HIS A 1 101 ? 20.821 11.698 -5.670 1.00 36.38 101 HIS A N 1
ATOM 778 C CA . HIS A 1 101 ? 21.546 10.725 -4.832 1.00 36.38 101 HIS A CA 1
ATOM 779 C C . HIS A 1 101 ? 20.801 9.461 -4.352 1.00 36.38 101 HIS A C 1
ATOM 781 O O . HIS A 1 101 ? 21.499 8.500 -4.060 1.00 36.38 101 HIS A O 1
ATOM 787 N N . ASP A 1 102 ? 19.462 9.386 -4.265 1.00 43.56 102 ASP A N 1
ATOM 788 C CA . ASP A 1 102 ? 18.773 8.151 -3.815 1.00 43.56 102 ASP A CA 1
ATOM 789 C C . ASP A 1 102 ? 17.317 8.049 -4.339 1.00 43.56 102 ASP A C 1
ATOM 791 O O . ASP A 1 102 ? 16.518 8.969 -4.181 1.00 43.56 102 ASP A O 1
ATOM 795 N N . ASP A 1 103 ? 16.987 6.928 -4.969 1.00 54.38 103 ASP A N 1
ATOM 796 C CA . ASP A 1 103 ? 15.720 6.470 -5.545 1.00 54.38 103 ASP A CA 1
ATOM 797 C C . ASP A 1 103 ? 15.199 5.329 -4.662 1.00 54.38 103 ASP A C 1
ATOM 799 O O . ASP A 1 103 ? 15.822 4.272 -4.526 1.00 54.38 103 ASP A O 1
ATOM 803 N N . ARG A 1 104 ? 14.056 5.553 -4.009 1.00 55.97 104 ARG A N 1
ATOM 804 C CA . ARG A 1 104 ? 13.434 4.559 -3.132 1.00 55.97 104 ARG A CA 1
ATOM 805 C C . ARG A 1 104 ? 12.458 3.720 -3.930 1.00 55.97 104 ARG A C 1
ATOM 807 O O . ARG A 1 104 ? 11.408 4.194 -4.359 1.00 55.97 104 ARG A O 1
ATOM 814 N N . THR A 1 105 ? 12.786 2.445 -4.078 1.00 60.22 105 THR A N 1
ATOM 815 C CA . THR A 1 105 ? 11.983 1.522 -4.873 1.00 60.22 105 THR A CA 1
ATOM 816 C C . THR A 1 105 ? 10.738 1.099 -4.098 1.00 60.22 105 THR 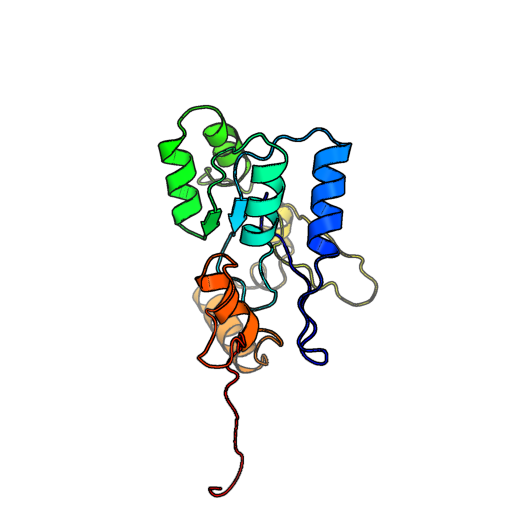A C 1
ATOM 818 O O . THR A 1 105 ? 10.865 0.568 -2.995 1.00 60.22 105 THR A O 1
ATOM 821 N N . GLY A 1 106 ? 9.547 1.247 -4.691 1.00 62.22 106 GLY A N 1
ATOM 822 C CA . GLY A 1 106 ? 8.303 0.726 -4.099 1.00 62.22 106 GLY A CA 1
ATOM 823 C C . GLY A 1 106 ? 8.327 -0.796 -3.900 1.00 62.22 106 GLY A C 1
ATOM 824 O O . GLY A 1 106 ? 7.761 -1.312 -2.944 1.00 62.22 106 GLY A O 1
ATOM 825 N N . HIS A 1 107 ? 9.072 -1.513 -4.749 1.00 73.19 107 HIS A N 1
ATOM 826 C CA . HIS A 1 107 ? 9.350 -2.939 -4.596 1.00 73.19 107 HIS A CA 1
ATOM 827 C C . HIS A 1 107 ? 10.770 -3.269 -5.033 1.00 73.19 107 HIS A C 1
ATOM 829 O O . HIS A 1 107 ? 11.284 -2.697 -5.994 1.00 73.19 107 HIS A O 1
ATOM 835 N N . ASN A 1 108 ? 11.357 -4.287 -4.408 1.00 80.19 108 ASN A N 1
ATOM 836 C CA . ASN A 1 108 ? 12.602 -4.876 -4.865 1.00 80.19 108 ASN A CA 1
ATOM 837 C C . ASN A 1 108 ? 12.477 -6.401 -4.926 1.00 80.19 108 ASN A C 1
ATOM 839 O O . ASN A 1 108 ? 12.335 -7.066 -3.902 1.00 80.19 108 ASN A O 1
ATOM 843 N N . TYR A 1 109 ? 12.574 -6.937 -6.143 1.00 80.94 109 TYR A N 1
ATOM 844 C CA . TYR A 1 109 ? 12.565 -8.369 -6.441 1.00 80.94 109 TYR A CA 1
ATOM 845 C C . TYR A 1 109 ? 13.996 -8.804 -6.801 1.00 80.94 109 TYR A C 1
ATOM 847 O O . TYR A 1 109 ? 14.361 -8.775 -7.983 1.00 80.94 109 TYR A O 1
ATOM 855 N N . PRO A 1 110 ? 14.863 -9.105 -5.810 1.00 82.19 110 PRO A N 1
ATOM 856 C CA . PRO A 1 110 ? 16.265 -9.379 -6.079 1.00 82.19 110 PRO A CA 1
ATOM 857 C C . PRO A 1 110 ? 16.446 -10.717 -6.816 1.00 82.19 110 PRO A C 1
ATOM 859 O O . PRO A 1 110 ? 15.699 -11.665 -6.570 1.00 82.19 110 PRO A O 1
ATOM 862 N N . PRO A 1 111 ? 17.449 -10.823 -7.706 1.00 80.62 111 PRO A N 1
ATOM 863 C CA . PRO A 1 111 ? 17.862 -12.113 -8.245 1.00 80.62 111 PRO A CA 1
ATOM 864 C C . PRO A 1 111 ? 18.419 -13.009 -7.129 1.00 80.62 111 PRO A C 1
ATOM 866 O O . PRO A 1 111 ? 18.816 -12.525 -6.064 1.00 80.62 111 PRO A O 1
ATOM 869 N N . ALA A 1 112 ? 18.477 -14.316 -7.390 1.00 84.56 112 ALA A N 1
ATOM 870 C CA . ALA A 1 112 ? 19.002 -15.293 -6.441 1.00 84.56 112 ALA A CA 1
ATOM 871 C C . ALA A 1 112 ? 20.395 -14.885 -5.920 1.00 84.56 112 ALA A C 1
ATOM 873 O O . ALA A 1 112 ? 21.268 -14.496 -6.694 1.00 84.56 112 ALA A O 1
ATOM 874 N N . GLY A 1 113 ? 20.584 -14.962 -4.601 1.00 83.81 113 GLY A N 1
ATOM 875 C CA . GLY A 1 113 ? 21.848 -14.628 -3.936 1.00 83.81 113 GLY A CA 1
ATOM 876 C C . GLY A 1 113 ? 22.029 -13.155 -3.552 1.00 83.81 113 GLY A C 1
ATOM 877 O O . GLY A 1 113 ? 2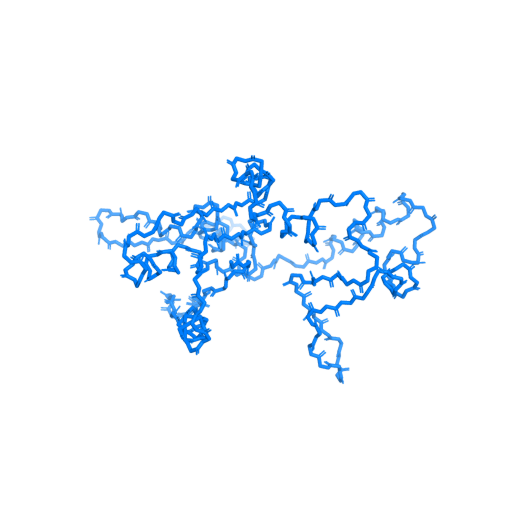2.971 -12.847 -2.827 1.00 83.81 113 GLY A O 1
ATOM 878 N N . ARG A 1 114 ? 21.132 -12.242 -3.959 1.00 85.88 114 ARG A N 1
ATOM 879 C CA . ARG A 1 114 ? 21.148 -10.840 -3.507 1.00 85.88 114 ARG A CA 1
ATOM 880 C C . ARG A 1 114 ? 20.070 -10.592 -2.449 1.00 85.88 114 ARG A C 1
ATOM 882 O O . ARG A 1 114 ? 18.919 -10.975 -2.630 1.00 85.88 114 ARG A O 1
ATOM 889 N N . GLY A 1 115 ? 20.429 -9.899 -1.369 1.00 84.69 115 GLY A N 1
ATOM 890 C CA . GLY A 1 115 ? 19.469 -9.435 -0.365 1.00 84.69 115 GLY A CA 1
ATOM 891 C C . GLY A 1 115 ? 18.521 -8.337 -0.881 1.00 84.69 115 GLY A C 1
ATOM 892 O O . GLY A 1 115 ? 18.731 -7.776 -1.967 1.00 84.69 115 GLY A O 1
ATOM 893 N N . PRO A 1 116 ? 17.464 -8.015 -0.116 1.00 83.19 116 PRO A N 1
ATOM 894 C CA . PRO A 1 116 ? 16.594 -6.900 -0.434 1.00 83.19 116 PRO A CA 1
ATOM 895 C C . PRO A 1 116 ? 17.326 -5.560 -0.268 1.00 83.19 116 PRO A C 1
ATOM 897 O O . PRO A 1 116 ? 18.110 -5.376 0.657 1.00 83.19 116 PRO A O 1
ATOM 900 N N . VAL A 1 117 ? 17.052 -4.619 -1.167 1.00 79.94 117 VAL A N 1
ATOM 901 C CA . VAL A 1 117 ? 17.588 -3.259 -1.166 1.00 79.94 117 VAL A CA 1
ATOM 902 C C . VAL A 1 117 ? 16.397 -2.314 -1.285 1.00 79.94 117 VAL A C 1
ATOM 904 O O . VAL A 1 117 ? 15.564 -2.507 -2.165 1.00 79.94 117 VAL A O 1
ATOM 907 N N . ALA A 1 118 ? 16.295 -1.344 -0.377 1.00 72.00 118 ALA A N 1
ATOM 908 C CA . ALA A 1 118 ? 15.162 -0.418 -0.306 1.00 72.00 118 ALA A CA 1
ATOM 909 C C . ALA A 1 118 ? 15.398 0.899 -1.069 1.00 72.00 118 ALA A C 1
ATOM 911 O O . ALA A 1 118 ? 14.462 1.683 -1.230 1.00 72.00 118 ALA A O 1
ATOM 912 N N . ALA A 1 119 ? 16.637 1.155 -1.502 1.00 75.75 119 ALA A N 1
ATOM 913 C CA . ALA A 1 119 ? 17.017 2.392 -2.169 1.00 75.75 119 ALA A CA 1
ATOM 914 C C . ALA A 1 119 ? 18.260 2.219 -3.071 1.00 75.75 119 ALA A C 1
ATOM 916 O O . ALA A 1 119 ? 19.062 1.305 -2.866 1.00 75.75 119 ALA A O 1
ATOM 917 N N . THR A 1 120 ? 18.401 3.054 -4.094 1.00 73.38 120 THR A N 1
ATOM 918 C CA . THR A 1 120 ? 19.485 3.042 -5.094 1.00 73.38 120 THR A CA 1
ATOM 919 C C . THR A 1 120 ? 19.756 4.460 -5.562 1.00 73.38 120 THR A C 1
ATOM 921 O O . THR A 1 120 ? 18.819 5.210 -5.699 1.00 73.38 120 THR A O 1
ATOM 924 N N . ASP A 1 121 ? 20.966 4.856 -5.934 1.00 78.50 121 ASP A N 1
ATOM 925 C CA . ASP A 1 121 ? 21.175 6.217 -6.443 1.00 78.50 121 ASP A CA 1
ATOM 926 C C . ASP A 1 121 ? 20.833 6.370 -7.937 1.00 78.50 121 ASP A C 1
ATOM 928 O O . ASP A 1 121 ? 20.704 5.398 -8.692 1.00 78.50 121 ASP A O 1
ATOM 932 N N . ILE A 1 122 ? 20.682 7.618 -8.378 1.00 72.06 122 ILE A N 1
ATOM 933 C CA . ILE A 1 122 ? 20.294 7.927 -9.757 1.00 72.06 122 ILE A CA 1
ATOM 934 C C . ILE A 1 122 ? 21.417 7.781 -10.744 1.00 72.06 122 ILE A C 1
ATOM 936 O O . ILE A 1 122 ? 21.166 7.366 -11.875 1.00 72.06 122 ILE A O 1
ATOM 940 N N . ALA A 1 123 ? 22.637 8.127 -10.346 1.00 77.56 123 ALA A N 1
ATOM 941 C CA . ALA A 1 123 ? 23.780 7.922 -11.213 1.00 77.56 123 ALA A CA 1
ATOM 942 C C . ALA A 1 123 ? 23.851 6.437 -11.598 1.00 77.56 123 ALA A C 1
ATOM 944 O O . ALA A 1 123 ? 23.939 6.112 -12.779 1.00 77.56 123 ALA A O 1
ATOM 945 N N . ARG A 1 124 ? 23.641 5.550 -10.624 1.00 78.38 124 ARG A N 1
ATOM 946 C CA . ARG A 1 124 ? 23.528 4.107 -10.788 1.00 78.38 124 ARG A CA 1
ATOM 947 C C . ARG A 1 124 ? 22.318 3.681 -11.608 1.00 78.38 124 ARG A C 1
ATOM 949 O O . ARG A 1 124 ? 22.456 2.813 -12.458 1.00 78.38 124 ARG A O 1
ATOM 956 N N . GLN A 1 125 ? 21.134 4.264 -11.418 1.00 80.31 125 GLN A N 1
ATOM 957 C CA . GLN A 1 125 ? 19.995 3.958 -12.300 1.00 80.31 125 GLN A CA 1
ATOM 958 C C . GLN A 1 125 ? 20.271 4.372 -13.752 1.00 80.31 125 GLN A C 1
ATOM 960 O O . GLN A 1 125 ? 19.928 3.638 -14.674 1.00 80.31 125 GLN A O 1
ATOM 965 N N . LYS A 1 126 ? 20.939 5.505 -13.982 1.00 77.62 126 LYS A N 1
ATOM 966 C CA . LYS A 1 126 ? 21.300 5.963 -15.329 1.00 77.62 126 LYS A CA 1
ATOM 967 C C . LYS A 1 126 ? 22.329 5.051 -16.002 1.00 77.62 126 LYS A C 1
ATOM 969 O O . LYS A 1 126 ? 22.252 4.870 -17.212 1.00 77.62 126 LYS A O 1
ATOM 974 N N . THR A 1 127 ? 23.270 4.477 -15.250 1.00 81.31 127 THR A N 1
ATOM 975 C CA . THR A 1 127 ? 24.372 3.671 -15.809 1.00 81.31 127 THR A CA 1
ATOM 976 C C . THR A 1 127 ? 24.132 2.159 -15.767 1.00 81.31 127 THR A C 1
ATOM 978 O O . THR A 1 127 ? 24.538 1.456 -16.687 1.00 81.31 127 THR A O 1
ATOM 981 N N . GLU A 1 128 ? 23.470 1.636 -14.732 1.00 83.81 128 GLU A N 1
ATOM 982 C CA . GLU A 1 128 ? 23.340 0.195 -14.459 1.00 83.81 128 GLU A CA 1
ATOM 983 C C . GLU A 1 128 ? 21.918 -0.357 -14.659 1.00 83.81 128 GLU A C 1
ATOM 985 O O . GLU A 1 128 ? 21.714 -1.574 -14.575 1.00 83.81 128 GLU A O 1
ATOM 990 N N . ASN A 1 129 ? 20.901 0.481 -14.909 1.00 82.12 129 ASN A N 1
ATOM 991 C CA . ASN A 1 129 ? 19.541 -0.021 -15.105 1.00 82.12 129 ASN A CA 1
ATOM 992 C C . ASN A 1 129 ? 19.462 -0.859 -16.384 1.00 82.12 129 ASN A C 1
ATOM 994 O O . ASN A 1 129 ? 19.401 -0.343 -17.495 1.00 82.12 129 ASN A O 1
ATOM 998 N N . LYS A 1 130 ? 19.383 -2.179 -16.212 1.00 82.00 130 LYS A N 1
ATOM 999 C CA . LYS A 1 130 ? 19.320 -3.161 -17.303 1.00 82.00 130 LYS A CA 1
ATOM 1000 C C . LYS A 1 130 ? 18.183 -2.963 -18.317 1.00 82.00 130 LYS A C 1
ATOM 1002 O O . LYS A 1 130 ? 18.175 -3.654 -19.324 1.00 82.00 130 LYS A O 1
ATOM 1007 N N . HIS A 1 131 ? 17.197 -2.110 -18.044 1.00 80.81 131 HIS A N 1
ATOM 1008 C CA . HIS A 1 131 ? 16.119 -1.794 -18.982 1.00 80.81 131 HIS A CA 1
ATOM 1009 C C . HIS A 1 131 ? 16.334 -0.417 -19.626 1.00 80.81 131 HIS A C 1
ATOM 1011 O O . HIS A 1 131 ? 16.341 -0.305 -20.848 1.00 80.81 131 HIS A O 1
ATOM 1017 N N . LEU A 1 132 ? 16.537 0.625 -18.812 1.00 75.88 132 LEU A N 1
ATOM 1018 C CA . LEU A 1 132 ? 16.676 2.005 -19.289 1.00 75.88 132 LEU A CA 1
ATOM 1019 C C . LEU A 1 132 ? 18.059 2.287 -19.881 1.00 75.88 132 LEU A C 1
ATOM 1021 O O . LEU A 1 132 ? 18.138 2.829 -20.974 1.00 75.88 132 LEU A O 1
ATOM 1025 N N . ALA A 1 133 ? 19.142 1.863 -19.225 1.00 73.31 133 ALA A N 1
ATOM 1026 C CA . ALA A 1 133 ? 20.508 2.109 -19.699 1.00 73.31 133 ALA A CA 1
ATOM 1027 C C . ALA A 1 133 ? 20.849 1.328 -20.983 1.00 73.31 133 ALA A C 1
ATOM 1029 O O . ALA A 1 133 ? 21.809 1.656 -21.674 1.00 73.31 133 ALA A O 1
ATOM 1030 N N . GLN A 1 134 ? 20.068 0.291 -21.306 1.00 70.62 134 GLN A N 1
ATOM 1031 C CA . GLN A 1 134 ? 20.216 -0.499 -22.534 1.00 70.62 134 GLN A CA 1
ATOM 1032 C C . GLN A 1 134 ? 19.335 0.004 -23.686 1.00 70.62 134 GLN A C 1
ATOM 1034 O O . GLN A 1 134 ? 19.473 -0.483 -24.806 1.00 70.62 134 GLN A O 1
ATOM 1039 N N . SER A 1 135 ? 18.429 0.950 -23.429 1.00 74.62 135 SER A N 1
ATOM 1040 C CA . SER A 1 135 ? 17.548 1.508 -24.456 1.00 74.62 135 SER A CA 1
ATOM 1041 C C . SER A 1 135 ? 18.201 2.745 -25.067 1.00 74.62 135 SER A C 1
ATOM 1043 O O . SER A 1 135 ? 18.466 3.716 -24.364 1.00 74.62 135 SER A O 1
ATOM 1045 N N . ALA A 1 136 ? 18.472 2.713 -26.374 1.00 70.69 136 ALA A N 1
ATOM 1046 C CA . ALA A 1 136 ? 19.089 3.841 -27.076 1.00 70.69 136 ALA A CA 1
ATOM 1047 C C . ALA A 1 136 ? 18.107 5.008 -27.283 1.00 70.69 136 ALA A C 1
ATOM 1049 O O . ALA A 1 136 ? 18.523 6.166 -27.313 1.00 70.69 136 ALA A O 1
ATOM 1050 N N . THR A 1 137 ? 16.811 4.706 -27.413 1.00 86.56 137 THR A N 1
ATOM 1051 C CA . THR A 1 137 ? 15.733 5.679 -27.633 1.00 86.56 137 THR A CA 1
ATOM 1052 C C . THR A 1 137 ? 14.486 5.354 -26.803 1.00 86.56 137 THR A C 1
ATOM 1054 O O . THR A 1 137 ? 14.343 4.249 -26.271 1.00 86.56 137 THR A O 1
ATOM 1057 N N . GLU A 1 138 ? 13.560 6.314 -26.710 1.00 84.88 138 GLU A N 1
ATOM 1058 C CA . GLU A 1 138 ? 12.236 6.108 -26.106 1.00 84.88 138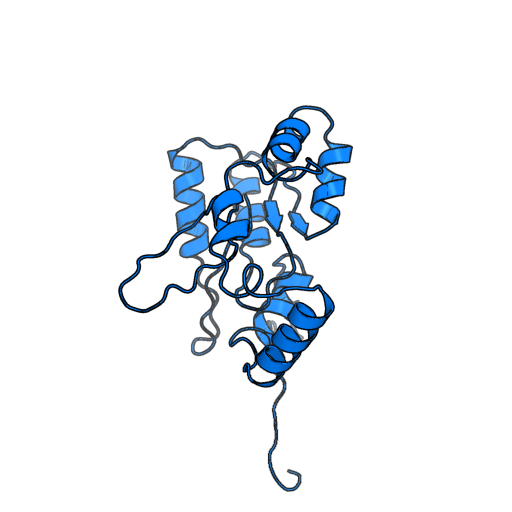 GLU A CA 1
ATOM 1059 C C . GLU A 1 138 ? 11.451 5.004 -26.830 1.00 84.88 138 GLU A C 1
ATOM 1061 O O . GLU A 1 138 ? 10.915 4.108 -26.179 1.00 84.88 138 GLU A O 1
ATOM 1066 N N . ASP A 1 139 ? 11.462 5.002 -28.165 1.00 87.94 139 ASP A N 1
ATOM 1067 C CA . ASP A 1 139 ? 10.775 3.991 -28.975 1.00 87.94 139 ASP A CA 1
ATOM 1068 C C . ASP A 1 139 ? 11.311 2.576 -28.716 1.00 87.94 139 ASP A C 1
ATOM 1070 O O . ASP A 1 139 ? 10.539 1.615 -28.655 1.00 87.94 139 ASP A O 1
ATOM 1074 N N . ASP A 1 140 ? 12.628 2.431 -28.540 1.00 85.62 140 ASP A N 1
ATOM 1075 C CA . ASP A 1 140 ? 13.244 1.141 -28.213 1.00 85.62 140 ASP A CA 1
ATOM 1076 C C . ASP A 1 140 ? 12.804 0.651 -26.832 1.00 85.62 140 ASP A C 1
ATOM 1078 O O . ASP A 1 140 ? 12.466 -0.525 -26.661 1.00 85.62 140 ASP A O 1
ATOM 1082 N N . PHE A 1 141 ? 12.741 1.562 -25.856 1.00 85.75 141 PHE A N 1
ATOM 1083 C CA . PHE A 1 141 ? 12.247 1.250 -24.521 1.00 85.75 141 PHE A CA 1
ATOM 1084 C C . PHE A 1 141 ? 10.771 0.839 -24.542 1.00 85.75 141 PHE A C 1
ATOM 1086 O O . PHE A 1 141 ? 10.411 -0.162 -23.917 1.00 85.75 141 PHE A O 1
ATOM 1093 N N . VAL A 1 142 ? 9.919 1.572 -25.269 1.00 86.81 142 VAL A N 1
ATOM 1094 C CA . VAL A 1 142 ? 8.483 1.272 -25.400 1.00 86.81 142 VAL A CA 1
ATOM 1095 C C . VAL A 1 142 ? 8.291 -0.113 -26.010 1.00 86.81 142 VAL A C 1
ATOM 1097 O O . VAL A 1 142 ? 7.647 -0.958 -25.387 1.00 86.81 142 VAL A O 1
ATOM 1100 N N . LYS A 1 143 ? 8.934 -0.402 -27.150 1.00 87.81 143 LYS A N 1
ATOM 1101 C CA . LYS A 1 143 ? 8.865 -1.723 -27.803 1.00 87.81 143 LYS A CA 1
ATOM 1102 C C . LYS A 1 143 ? 9.307 -2.845 -26.871 1.00 87.81 143 LYS A C 1
ATOM 1104 O O . LYS A 1 143 ? 8.629 -3.867 -26.750 1.00 87.81 143 LYS A O 1
ATOM 1109 N N . TRP A 1 144 ? 10.433 -2.659 -26.181 1.00 87.38 144 TRP A N 1
ATOM 1110 C CA . TRP A 1 144 ? 10.924 -3.632 -25.208 1.00 87.38 144 TRP A CA 1
ATOM 1111 C C . TRP A 1 144 ? 9.919 -3.840 -24.064 1.00 87.38 144 TRP A C 1
ATOM 1113 O O . TRP A 1 144 ? 9.640 -4.978 -23.664 1.00 87.38 144 TRP A O 1
ATOM 1123 N N . ARG A 1 145 ? 9.344 -2.751 -23.539 1.00 86.19 145 ARG A N 1
ATOM 1124 C CA . ARG A 1 145 ? 8.430 -2.782 -22.395 1.00 86.19 145 ARG A CA 1
ATOM 1125 C C . ARG A 1 145 ? 7.101 -3.438 -22.743 1.00 86.19 145 ARG A C 1
ATOM 1127 O O . ARG A 1 145 ? 6.614 -4.223 -21.926 1.00 86.19 145 ARG A O 1
ATOM 1134 N N . GLU A 1 146 ? 6.551 -3.147 -23.916 1.00 86.31 146 GLU A N 1
ATOM 1135 C CA . GLU A 1 146 ? 5.339 -3.769 -24.455 1.00 86.31 146 GLU A CA 1
ATOM 1136 C C . GLU A 1 146 ? 5.549 -5.267 -24.686 1.00 86.31 146 GLU A C 1
ATOM 1138 O O . GLU A 1 146 ? 4.770 -6.084 -24.186 1.00 86.31 146 GLU A O 1
ATOM 1143 N N . GLY A 1 147 ? 6.659 -5.640 -25.336 1.00 88.38 147 GLY A N 1
ATOM 1144 C CA . GLY A 1 147 ? 7.025 -7.038 -25.563 1.00 88.38 147 GLY A CA 1
ATOM 1145 C C . GLY A 1 147 ? 7.122 -7.820 -24.254 1.00 88.38 147 GLY A C 1
ATOM 1146 O O . GLY A 1 147 ? 6.482 -8.859 -24.093 1.00 88.38 147 GLY A O 1
ATOM 1147 N N . ARG A 1 148 ? 7.836 -7.281 -23.258 1.00 84.94 148 ARG A N 1
ATOM 1148 C CA . ARG A 1 148 ? 7.907 -7.882 -21.917 1.00 84.94 148 ARG A CA 1
ATOM 1149 C C . ARG A 1 148 ? 6.544 -7.927 -21.228 1.00 84.94 148 ARG A C 1
ATOM 1151 O O . ARG A 1 148 ? 6.238 -8.916 -20.571 1.00 84.94 148 ARG A O 1
ATOM 1158 N N . GLY A 1 149 ? 5.759 -6.855 -21.331 1.00 78.38 149 GLY A N 1
ATOM 1159 C CA . GLY A 1 149 ? 4.444 -6.735 -20.704 1.00 78.38 149 GLY A CA 1
ATOM 1160 C C . GLY A 1 149 ? 3.486 -7.833 -21.152 1.00 78.38 149 GLY A C 1
ATOM 1161 O O . GLY A 1 149 ? 2.824 -8.428 -20.308 1.00 78.38 149 GLY A O 1
ATOM 1162 N N . SER A 1 150 ? 3.492 -8.163 -22.446 1.00 82.19 150 SER A N 1
ATOM 1163 C CA . SER A 1 150 ? 2.645 -9.218 -23.019 1.00 82.19 150 SER A CA 1
ATOM 1164 C C . SER A 1 150 ? 2.905 -10.618 -22.443 1.00 82.19 150 SER A C 1
ATOM 1166 O O . SER A 1 150 ? 2.003 -11.451 -22.416 1.00 82.19 150 SER A O 1
ATOM 1168 N N . GLY A 1 151 ? 4.124 -10.872 -21.955 1.00 82.38 151 GLY A N 1
ATOM 1169 C CA . GLY A 1 151 ? 4.524 -12.159 -21.383 1.00 82.38 151 GLY A CA 1
ATOM 1170 C C . GLY A 1 151 ? 4.363 -12.266 -19.865 1.00 82.38 151 GLY A C 1
ATOM 1171 O O . GLY A 1 151 ? 4.627 -13.330 -19.306 1.00 82.38 151 GLY A O 1
ATOM 1172 N N . LEU A 1 152 ? 3.983 -11.188 -19.170 1.00 84.62 152 LEU A N 1
ATOM 1173 C CA . LEU A 1 152 ? 3.819 -11.206 -17.717 1.00 84.62 152 LEU A CA 1
ATOM 1174 C C . LEU A 1 152 ? 2.400 -11.627 -17.329 1.00 84.62 152 LEU A C 1
ATOM 1176 O O . LEU A 1 152 ? 1.411 -11.145 -17.874 1.00 84.62 152 LEU A O 1
ATOM 1180 N N . GLY A 1 153 ? 2.316 -12.509 -16.335 1.00 85.06 153 GLY A N 1
ATOM 1181 C CA . GLY A 1 153 ? 1.052 -12.848 -15.698 1.00 85.06 153 GLY A CA 1
ATOM 1182 C C . GLY A 1 153 ? 0.475 -11.675 -14.906 1.00 85.06 153 GLY A C 1
ATOM 1183 O O . GLY A 1 153 ? 1.187 -10.764 -14.478 1.00 85.06 153 GLY A O 1
ATOM 1184 N N . GLU A 1 154 ? -0.833 -11.733 -14.684 1.00 85.56 154 GLU A N 1
ATOM 1185 C CA . GLU A 1 154 ? -1.542 -10.799 -13.816 1.00 85.56 154 GLU A CA 1
ATOM 1186 C C . GLU A 1 154 ? -0.988 -10.850 -12.375 1.00 85.56 154 GLU A C 1
ATOM 1188 O O . GLU A 1 154 ? -0.713 -11.949 -11.875 1.00 85.56 154 GLU A O 1
ATOM 1193 N N . PRO A 1 155 ? -0.823 -9.705 -11.678 1.00 86.75 155 PRO A N 1
ATOM 1194 C CA . PRO A 1 155 ? -0.407 -9.705 -10.281 1.00 86.75 155 PRO A CA 1
ATOM 1195 C C . PRO A 1 155 ? -1.347 -10.547 -9.423 1.00 86.75 155 PRO A C 1
ATOM 1197 O O . PRO A 1 155 ? -2.568 -10.403 -9.491 1.00 86.75 155 PRO A O 1
ATOM 1200 N N . ARG A 1 156 ? -0.768 -11.383 -8.554 1.00 89.19 156 ARG A N 1
ATOM 1201 C CA . ARG A 1 156 ? -1.522 -12.339 -7.733 1.00 89.19 156 ARG A CA 1
ATOM 1202 C C . ARG A 1 156 ? -2.677 -11.688 -6.980 1.00 89.19 156 ARG A C 1
ATOM 1204 O O . ARG A 1 156 ? -3.726 -12.304 -6.880 1.00 89.19 156 ARG A O 1
ATOM 1211 N N . PHE A 1 157 ? -2.494 -10.482 -6.440 1.00 90.81 157 PHE A N 1
ATOM 1212 C CA . PHE A 1 157 ? -3.501 -9.829 -5.603 1.00 90.81 157 PHE A CA 1
ATOM 1213 C C . PHE A 1 157 ? -4.360 -8.777 -6.312 1.00 90.81 157 PHE A C 1
ATOM 1215 O O . PHE A 1 157 ? -5.184 -8.146 -5.648 1.00 90.81 157 PHE A O 1
ATOM 1222 N N . MET A 1 158 ? -4.258 -8.640 -7.639 1.00 92.06 158 MET A N 1
ATOM 1223 C CA . MET A 1 158 ? -4.846 -7.523 -8.392 1.00 92.06 158 MET A CA 1
ATOM 1224 C C . MET A 1 158 ? -6.326 -7.297 -8.089 1.00 92.06 158 MET A C 1
ATOM 1226 O O . MET A 1 158 ? -6.731 -6.194 -7.716 1.00 92.06 158 MET A O 1
ATOM 1230 N N . HIS A 1 159 ? -7.139 -8.347 -8.189 1.00 92.31 159 HIS A N 1
ATOM 1231 C CA . HIS A 1 159 ? -8.579 -8.225 -7.985 1.00 92.31 159 HIS A CA 1
ATOM 1232 C C . HIS A 1 159 ? -8.952 -7.809 -6.559 1.00 92.31 159 HIS A C 1
ATOM 1234 O O . HIS A 1 159 ? -9.859 -6.995 -6.385 1.00 92.31 159 HIS A O 1
ATOM 1240 N N . TRP A 1 160 ? -8.255 -8.307 -5.537 1.00 93.31 160 TRP A N 1
ATOM 1241 C CA . TRP A 1 160 ? -8.541 -7.966 -4.140 1.00 93.31 160 TRP A CA 1
ATOM 1242 C C . TRP A 1 160 ? -8.006 -6.580 -3.767 1.00 93.31 160 TRP A C 1
ATOM 1244 O O . TRP A 1 160 ? -8.747 -5.757 -3.223 1.00 93.31 160 TRP A O 1
ATOM 1254 N N . ALA A 1 161 ? -6.746 -6.307 -4.110 1.00 94.12 161 ALA A N 1
ATOM 1255 C CA . ALA A 1 161 ? -6.050 -5.068 -3.789 1.00 94.12 161 ALA A CA 1
ATOM 1256 C C . ALA A 1 161 ? -6.769 -3.849 -4.374 1.00 94.12 161 ALA A C 1
ATOM 1258 O O . ALA A 1 161 ? -7.091 -2.917 -3.642 1.00 94.12 161 ALA A O 1
ATOM 1259 N N . LEU A 1 162 ? -7.128 -3.870 -5.663 1.00 93.38 162 LEU A N 1
ATOM 1260 C CA . LEU A 1 162 ? -7.752 -2.715 -6.316 1.00 93.38 162 LEU A CA 1
ATOM 1261 C C . LEU A 1 162 ? -9.109 -2.345 -5.701 1.00 93.38 162 LEU A C 1
ATOM 1263 O O . LEU A 1 162 ? -9.405 -1.164 -5.507 1.00 93.38 162 LEU A O 1
ATOM 1267 N N . GLN A 1 163 ? -9.925 -3.337 -5.328 1.00 93.44 163 GLN A N 1
ATOM 1268 C CA . GLN A 1 163 ? -11.197 -3.084 -4.642 1.00 93.44 163 GLN A CA 1
ATOM 1269 C C . GLN A 1 163 ? -10.986 -2.380 -3.298 1.00 93.44 163 GLN A C 1
ATOM 1271 O O . GLN A 1 163 ? -11.788 -1.535 -2.900 1.00 93.44 163 GLN A O 1
ATOM 1276 N N . PHE A 1 164 ? -9.912 -2.694 -2.591 1.00 92.75 164 PHE A N 1
ATOM 1277 C CA . PHE A 1 164 ? -9.629 -2.100 -1.294 1.00 92.75 164 PHE A CA 1
ATOM 1278 C C . PHE A 1 164 ? -8.945 -0.728 -1.416 1.00 92.75 164 PHE A C 1
ATOM 1280 O O . PHE A 1 164 ? -9.351 0.257 -0.791 1.00 92.75 164 PHE A O 1
ATOM 1287 N N . ASN A 1 165 ? -7.952 -0.632 -2.295 1.00 94.38 165 ASN A N 1
ATOM 1288 C CA . ASN A 1 165 ? -7.020 0.489 -2.369 1.00 94.38 165 ASN A CA 1
ATOM 1289 C C . ASN A 1 165 ? -7.608 1.710 -3.085 1.00 94.38 165 ASN A C 1
ATOM 1291 O O . ASN A 1 165 ? -7.348 2.835 -2.664 1.00 94.38 165 ASN A O 1
ATOM 1295 N N . ILE A 1 166 ? -8.494 1.525 -4.077 1.00 91.81 166 ILE A N 1
ATOM 1296 C CA . ILE A 1 166 ? -9.248 2.642 -4.692 1.00 91.81 166 ILE A CA 1
ATOM 1297 C C . ILE A 1 166 ? -10.080 3.390 -3.637 1.00 91.81 166 ILE A C 1
ATOM 1299 O O . ILE A 1 166 ? -10.351 4.583 -3.761 1.00 91.81 166 ILE A O 1
ATOM 1303 N N . ARG A 1 167 ? -10.455 2.699 -2.555 1.00 93.06 167 ARG A N 1
ATOM 1304 C CA . ARG A 1 167 ? -11.212 3.247 -1.427 1.00 93.06 167 ARG A CA 1
ATOM 1305 C C . ARG A 1 167 ? -10.306 3.733 -0.296 1.00 93.06 167 ARG A C 1
ATOM 1307 O O . ARG A 1 167 ? -10.788 3.879 0.825 1.00 93.06 167 ARG A O 1
ATOM 1314 N N . ALA A 1 168 ? -9.017 3.965 -0.552 1.00 91.75 168 ALA A N 1
ATOM 1315 C CA . ALA A 1 168 ? -8.036 4.381 0.453 1.00 91.75 168 ALA A CA 1
ATOM 1316 C C . ALA A 1 168 ? -7.962 3.431 1.668 1.00 91.75 168 ALA A C 1
ATOM 1318 O O . ALA A 1 168 ? -7.805 3.878 2.804 1.00 91.75 168 ALA A O 1
ATOM 1319 N N . GLY A 1 169 ? -8.163 2.128 1.442 1.00 92.75 169 GLY A N 1
ATOM 1320 C CA . GLY A 1 169 ? -8.177 1.107 2.493 1.00 92.75 169 GLY A CA 1
ATOM 1321 C C . GLY A 1 169 ? -9.473 1.040 3.307 1.00 92.75 169 GLY A C 1
ATOM 1322 O O . GLY A 1 169 ? -9.522 0.394 4.353 1.00 92.75 169 GLY A O 1
ATOM 1323 N N . ASN A 1 170 ? -10.549 1.713 2.886 1.00 92.06 170 ASN A N 1
ATOM 1324 C CA . ASN A 1 170 ? -11.849 1.510 3.521 1.00 92.06 170 ASN A CA 1
ATOM 1325 C C . ASN A 1 170 ? -12.414 0.136 3.142 1.00 92.06 170 ASN A C 1
ATOM 1327 O O . ASN A 1 170 ? -12.550 -0.201 1.964 1.00 92.06 170 ASN A O 1
ATOM 1331 N N . MET A 1 171 ? -12.809 -0.630 4.160 1.00 85.44 171 MET A N 1
ATOM 1332 C CA . MET A 1 171 ? -13.472 -1.918 3.972 1.00 85.44 171 MET A CA 1
ATOM 1333 C C . MET A 1 171 ? -14.788 -1.765 3.203 1.00 85.44 171 MET A C 1
ATOM 1335 O O . MET A 1 171 ? -15.574 -0.848 3.450 1.00 85.44 171 MET A O 1
ATOM 1339 N N . LEU A 1 172 ? -15.058 -2.732 2.324 1.00 87.62 172 LEU A N 1
ATOM 1340 C CA . LEU A 1 172 ? -16.297 -2.826 1.548 1.00 87.62 172 LEU A CA 1
ATOM 1341 C C . LEU A 1 172 ? -17.521 -2.890 2.456 1.00 87.62 172 LEU A C 1
ATOM 1343 O O . LEU A 1 172 ? -17.472 -3.544 3.496 1.00 87.62 172 LEU A O 1
ATOM 1347 N N . GLY A 1 173 ? -18.610 -2.227 2.065 1.00 89.69 173 GLY A N 1
ATOM 1348 C CA . GLY A 1 173 ? -19.859 -2.211 2.825 1.00 89.69 173 GLY A CA 1
ATOM 1349 C C . GLY A 1 173 ? -20.402 -3.612 3.120 1.00 89.69 173 GLY A C 1
ATOM 1350 O O . GLY A 1 173 ? -20.107 -4.579 2.419 1.00 89.69 173 GLY A O 1
ATOM 1351 N N . LEU A 1 174 ? -21.196 -3.711 4.184 1.00 94.69 174 LEU A N 1
ATOM 1352 C CA . LEU A 1 174 ? -21.891 -4.946 4.525 1.00 94.69 174 LEU A CA 1
ATOM 1353 C C . LEU A 1 174 ? -23.024 -5.202 3.526 1.00 94.69 174 LEU A C 1
ATOM 1355 O O . LEU A 1 174 ? -23.768 -4.286 3.177 1.00 94.69 174 LEU A O 1
ATOM 1359 N N . ASN A 1 175 ? -23.181 -6.452 3.100 1.00 92.81 175 ASN A N 1
ATOM 1360 C CA . ASN A 1 175 ? -24.377 -6.890 2.389 1.00 92.81 175 ASN A CA 1
ATOM 1361 C C . ASN A 1 175 ? -25.552 -7.119 3.367 1.00 92.81 175 ASN A C 1
ATOM 1363 O O . ASN A 1 175 ? -25.413 -6.969 4.583 1.00 92.81 175 ASN A O 1
ATOM 1367 N N . LYS A 1 176 ? -26.712 -7.538 2.841 1.00 96.00 176 LYS A N 1
ATOM 1368 C CA . LYS A 1 176 ? -27.923 -7.831 3.637 1.00 96.00 176 LYS A CA 1
ATOM 1369 C C . LYS A 1 176 ? -27.696 -8.874 4.744 1.00 96.00 176 LYS A C 1
ATOM 1371 O O . LYS A 1 176 ? -28.352 -8.810 5.775 1.00 96.00 176 LYS A O 1
ATOM 1376 N N . ASN A 1 177 ? -26.729 -9.772 4.561 1.00 95.88 177 ASN A N 1
ATOM 1377 C CA . ASN A 1 177 ? -26.373 -10.825 5.515 1.00 95.88 177 ASN A CA 1
ATOM 1378 C C . ASN A 1 177 ? -25.223 -10.414 6.450 1.00 95.88 177 ASN A C 1
ATOM 1380 O O . ASN A 1 177 ? -24.665 -11.246 7.156 1.00 95.88 177 ASN A O 1
ATOM 1384 N N . ARG A 1 178 ? -24.844 -9.131 6.458 1.00 94.38 178 ARG A N 1
ATOM 1385 C CA . ARG A 1 178 ? -23.718 -8.583 7.228 1.00 94.38 178 ARG A CA 1
ATOM 1386 C C . ARG A 1 178 ? -22.359 -9.212 6.909 1.00 94.38 178 ARG A C 1
ATOM 1388 O O . ARG A 1 178 ? -21.485 -9.271 7.772 1.00 94.38 178 ARG A O 1
ATOM 1395 N N . HIS A 1 179 ? -22.150 -9.616 5.662 1.00 92.56 179 HIS A N 1
ATOM 1396 C CA . HIS A 1 179 ? -20.839 -10.024 5.161 1.00 92.56 179 HIS A CA 1
ATOM 1397 C C . HIS A 1 179 ? -20.207 -8.912 4.326 1.00 92.56 179 HIS A C 1
ATOM 1399 O O . HIS A 1 179 ? -20.906 -8.151 3.654 1.00 92.56 179 HIS A O 1
ATOM 1405 N N . ARG A 1 180 ? -18.875 -8.847 4.344 1.00 92.31 180 ARG A N 1
ATOM 1406 C CA . ARG A 1 180 ? -18.083 -8.072 3.382 1.00 92.31 180 ARG A CA 1
ATOM 1407 C C . ARG A 1 180 ? -17.5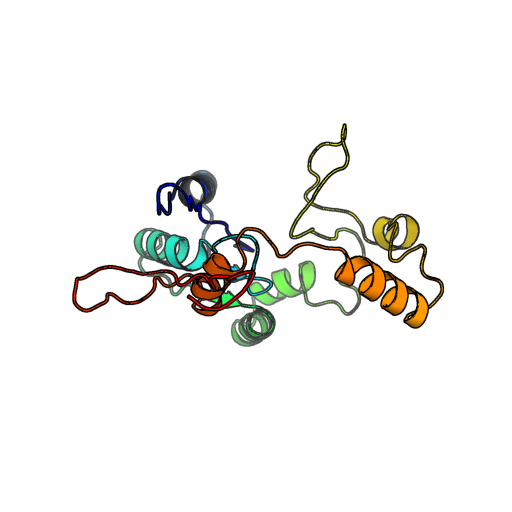64 -9.050 2.338 1.00 92.31 180 ARG A C 1
ATOM 1409 O O . ARG A 1 180 ? -17.002 -10.073 2.710 1.00 92.31 180 ARG A O 1
ATOM 1416 N N . LEU A 1 181 ? -17.781 -8.758 1.062 1.00 92.19 181 LEU A N 1
ATOM 1417 C CA . LEU A 1 181 ? -17.433 -9.659 -0.035 1.00 92.19 181 LEU A CA 1
ATOM 1418 C C . LEU A 1 181 ? -16.440 -8.978 -0.965 1.00 92.19 181 LEU A C 1
ATOM 1420 O O . LEU A 1 181 ? -16.672 -7.843 -1.366 1.00 92.19 181 LEU A O 1
ATOM 1424 N N . LEU A 1 182 ? -15.363 -9.679 -1.312 1.00 90.94 182 LEU A N 1
ATOM 1425 C CA . LEU A 1 182 ? -14.447 -9.284 -2.378 1.00 90.94 182 LEU A CA 1
ATOM 1426 C C . LEU A 1 182 ? -14.818 -10.059 -3.640 1.00 90.94 182 LEU A C 1
ATOM 1428 O O . LEU A 1 182 ? -14.997 -11.275 -3.592 1.00 90.94 182 LEU A O 1
ATOM 1432 N N . HIS A 1 183 ? -14.943 -9.358 -4.761 1.00 91.06 183 HIS A N 1
ATOM 1433 C CA . HIS A 1 183 ? -15.360 -9.960 -6.024 1.00 91.06 183 HIS A CA 1
ATOM 1434 C C . HIS A 1 183 ? -14.145 -10.346 -6.864 1.00 91.06 183 HIS A C 1
ATOM 1436 O O . HIS A 1 183 ? -13.293 -9.506 -7.135 1.00 91.06 183 HIS A O 1
ATOM 1442 N N . VAL A 1 184 ? -14.066 -11.599 -7.302 1.00 91.62 184 VAL A N 1
ATOM 1443 C CA . VAL A 1 184 ? -12.987 -12.074 -8.176 1.00 91.62 184 VAL A CA 1
ATOM 1444 C C . VAL A 1 184 ? -13.607 -12.534 -9.496 1.00 91.62 184 VAL A C 1
ATOM 1446 O O . VAL A 1 184 ? -14.560 -13.315 -9.459 1.00 91.62 184 VAL A O 1
ATOM 1449 N N . PRO A 1 185 ? -13.122 -12.057 -10.655 1.00 88.94 185 PRO A N 1
ATOM 1450 C CA . PRO A 1 185 ? -13.549 -12.564 -11.950 1.00 88.94 185 PRO A CA 1
ATOM 1451 C C . PRO A 1 185 ? -13.247 -14.055 -12.069 1.00 88.94 185 PRO A C 1
ATOM 1453 O O . PRO A 1 185 ? -12.138 -14.504 -11.783 1.00 88.94 185 PRO A O 1
ATOM 1456 N N . VAL A 1 186 ? -14.228 -14.817 -12.537 1.00 87.50 186 VAL A N 1
ATOM 1457 C CA . VAL A 1 186 ? -14.057 -16.239 -12.831 1.00 87.50 186 VAL A CA 1
ATOM 1458 C C . VAL A 1 186 ? -13.789 -16.382 -14.323 1.00 87.50 186 VAL A C 1
ATOM 1460 O O . VAL A 1 186 ? -14.577 -15.918 -15.146 1.00 87.50 186 VAL A O 1
ATOM 1463 N N . ARG A 1 187 ? -12.670 -17.017 -14.681 1.00 83.69 187 ARG A N 1
ATOM 1464 C CA . ARG A 1 187 ? -12.374 -17.389 -16.069 1.00 83.69 187 ARG A CA 1
ATOM 1465 C C . ARG A 1 187 ? -12.896 -18.804 -16.309 1.00 83.69 187 ARG A C 1
ATOM 1467 O O . ARG A 1 187 ? -12.435 -19.739 -15.662 1.00 83.69 187 ARG A O 1
ATOM 1474 N N . ILE A 1 188 ? -13.850 -18.947 -17.222 1.00 84.00 188 ILE A N 1
ATOM 1475 C CA . ILE A 1 188 ? -14.415 -20.239 -17.633 1.00 84.00 188 ILE A CA 1
ATOM 1476 C C . ILE A 1 188 ? -13.783 -20.603 -18.982 1.00 84.00 188 ILE A C 1
ATOM 1478 O O . ILE A 1 188 ? -13.867 -19.824 -19.929 1.00 84.00 188 ILE A O 1
ATOM 1482 N N . SER A 1 189 ? -13.101 -21.747 -19.061 1.00 79.69 189 SER A N 1
ATOM 1483 C CA . SER A 1 189 ? -12.450 -22.236 -20.285 1.00 79.69 189 SER A CA 1
ATOM 1484 C C . SER A 1 189 ? -13.235 -23.393 -20.908 1.00 79.69 189 SER A C 1
ATOM 1486 O O . SER A 1 189 ? -13.458 -24.397 -20.233 1.00 79.69 189 SER A O 1
ATOM 1488 N N . GLY A 1 190 ? -13.573 -23.291 -22.199 1.00 74.25 190 GLY A N 1
ATOM 1489 C CA . GLY A 1 190 ? -14.398 -24.288 -22.897 1.00 74.25 190 GLY A CA 1
ATOM 1490 C C . GLY A 1 190 ? -15.896 -24.084 -22.651 1.00 74.25 190 GLY A C 1
ATOM 1491 O O . GLY A 1 190 ? -16.266 -23.333 -21.753 1.00 74.25 190 GLY A O 1
ATOM 1492 N N . ALA A 1 191 ? -16.725 -24.679 -23.520 1.00 61.81 191 ALA A N 1
ATOM 1493 C CA . ALA A 1 191 ? -18.152 -24.389 -23.685 1.00 61.81 191 ALA A CA 1
ATOM 1494 C C . ALA A 1 191 ? -18.888 -24.124 -22.361 1.00 61.81 191 ALA A C 1
ATOM 1496 O O . ALA A 1 191 ? -18.823 -24.933 -21.442 1.00 61.81 191 ALA A O 1
ATOM 1497 N N . THR A 1 192 ? -19.557 -22.965 -22.340 1.00 60.19 192 THR A N 1
ATOM 1498 C CA . THR A 1 192 ? -20.688 -22.575 -21.484 1.00 60.19 192 THR A CA 1
ATOM 1499 C C . THR A 1 192 ? -21.104 -23.610 -20.444 1.00 60.19 192 THR A C 1
ATOM 1501 O O . THR A 1 192 ? -21.657 -24.653 -20.799 1.00 60.19 192 THR A O 1
ATOM 1504 N N . TRP A 1 193 ? -20.919 -23.247 -19.177 1.00 57.03 193 TRP A N 1
ATOM 1505 C CA . TRP A 1 193 ? -21.835 -23.659 -18.121 1.00 57.03 193 TRP A CA 1
ATOM 1506 C C . TRP A 1 193 ? -22.888 -22.569 -17.960 1.00 57.03 193 TRP A C 1
ATOM 1508 O O . TRP A 1 193 ? -22.474 -21.394 -17.817 1.00 57.03 193 TRP A O 1
#

Foldseek 3Di:
DEQQFWDQDPVVRDTDCVSVVVVVVVCVVVVHQDQEYEYQAQDQQGAHCQVVNVVVSCVVVVNHDYYYYHHPVVVVVCVVVPDDCVVVCVQPPPDPPNQQFKDADSDDDDDPPDDDDGIDGNVCCCCPVPQNVPQPDPVSSVVVCVVVVVPDDRRPRRQPSNVQRVVVNDFADADPVRDGDRDDDDDDPDDDD